Protein AF-0000000086683302 (afdb_homodimer)

Radius of gyration: 22.0 Å; Cα contacts (8 Å, |Δi|>4): 784; chains: 2; bounding box: 66×64×54 Å

Organism: NCBI:txid175570

Nearest PDB structures (foldseek):
  7sfn-assembly1_A  TM=8.536E-01  e=3.107E-06  Streptomyces avermitilis
  7sfp-assembly1_A  TM=7.964E-01  e=1.964E-06  Streptomyces ossamyceticus
  7sfn-assembly1_B  TM=8.799E-01  e=9.059E-06  Streptomyces avermitilis
  3mm0-assembly1_C  TM=3.809E-01  e=2.073E-01  Gallus gallus
  7lhh-assembly1_C  TM=2.944E-01  e=7.725E+00  Escherichia coli

Sequence (324 aa):
MLTNATVNNNFDFFVGTWTSTQRRRRKILAGSPAGPDEWYEFPGHTRCWSLLDRAGNIDEVTFPTQGFSGVTLRLYDATSDTWSLYWVNSRTGISLPPVVGRFGDDGRGVFGCDDVHEGTPIRVHYIWSGITDSSCRWEQEFSADSGTTWETNWVADFTRVEMLTNATVNNNFDFFVGTWTSTQRRRRKILAGSPAGPDEWYEFPGHTRCWSLLDRAGNIDEVTFPTQGFSGVTLRLYDATSDTWSLYWVNSRTGISLPPVVGRFGDDGRGVFGCDDVHEGTPIRVHYIWSGITDSSCRWEQEFSADSGTTWETNWVADFTRVE

Foldseek 3Di:
DPPPQPFPWADVLVAAKKKKKKKFFCDAPPDPDDDPVRIDIFMKIKHKHADDVRQKIKMKMDTPVPPKIKMWIWGADPVVRKIWIWIQIRVPGIDPDTWMWTADPVRKTWTWDWDADPRQTKIKIWMWDPRDNFKIKIWIWIGRPHPPDIDTGMMMIIGHDD/DPPPQPFPWADVLVAAKKKKKKKFFCDAPPDPDDDPVRIDIFMKIKHKHADDVRQKIKMKMDTPVPPKIKMWIWGADPVVRKIWIWIQIRVPGIDPDTWMWTADPVRKTWTWDWDADPRQTKIKIWMWDPRDNFKIKIWIWIGRPHPPDIDTGMMMIIGHDD

Solvent-accessible surface area (backbone atoms only — not comparable to full-atom values): 17381 Å² total; per-residue (Å²): 129,83,73,74,67,74,56,73,69,67,67,72,75,61,52,41,43,31,38,30,50,32,39,34,44,77,61,76,91,72,60,84,83,67,56,80,87,32,50,50,72,49,56,35,42,36,43,26,45,76,32,76,93,67,45,20,33,41,33,44,35,42,25,85,87,73,82,46,37,34,36,39,43,36,41,56,38,76,89,77,62,30,37,38,41,35,45,29,35,70,86,78,40,72,48,80,72,46,29,40,29,42,42,38,78,87,64,37,27,48,25,33,36,74,50,68,56,95,83,39,63,28,33,41,37,41,35,38,35,76,72,47,92,53,32,32,34,40,37,33,31,40,10,77,61,84,66,76,50,74,43,77,42,36,38,34,43,37,35,54,57,131,128,81,73,74,66,75,57,72,71,68,66,72,74,60,50,42,43,31,38,28,49,33,38,33,44,76,62,75,91,72,61,84,84,67,55,80,85,32,48,49,72,49,57,35,42,34,44,26,45,75,34,74,90,67,45,22,33,38,33,42,36,40,25,85,89,74,81,48,38,35,37,39,44,35,40,56,38,78,90,76,65,30,35,39,40,34,45,29,34,70,84,77,42,72,50,79,71,47,30,40,28,42,44,39,82,85,64,36,27,48,23,34,37,73,48,69,55,94,83,40,62,28,32,40,36,42,35,38,35,76,72,46,92,53,32,33,33,41,36,32,32,40,11,77,60,83,65,76,50,74,44,79,43,36,38,34,43,37,35,54,58,130

Structure (mmCIF, N/CA/C/O backbone):
data_AF-0000000086683302-model_v1
#
loop_
_entity.id
_entity.type
_entity.pdbx_description
1 polymer 'DUF1579 domain-containing protein'
#
loop_
_atom_site.group_PDB
_atom_site.id
_atom_site.type_symbol
_atom_site.label_atom_id
_atom_site.label_alt_id
_atom_site.label_comp_id
_atom_site.label_asym_id
_atom_site.label_entity_id
_atom_site.label_seq_id
_atom_site.pdbx_PDB_ins_code
_atom_site.Cartn_x
_atom_site.Cartn_y
_atom_site.Cartn_z
_atom_site.occupancy
_atom_site.B_iso_or_equiv
_atom_site.auth_seq_id
_atom_site.auth_comp_id
_atom_site.auth_asym_id
_atom_site.auth_atom_id
_atom_site.pdbx_PDB_model_num
ATOM 1 N N . MET A 1 1 ? -33.906 21.141 14.242 1 32.09 1 MET A N 1
ATOM 2 C CA . MET A 1 1 ? -33.875 20.156 13.156 1 32.09 1 MET A CA 1
ATOM 3 C C . MET A 1 1 ? -32.5 19.562 12.977 1 32.09 1 MET A C 1
ATOM 5 O O . MET A 1 1 ? -31.516 20.297 12.789 1 32.09 1 MET A O 1
ATOM 9 N N . LEU A 1 2 ? -32.125 18.516 13.742 1 34.59 2 LEU A N 1
ATOM 10 C CA . LEU A 1 2 ? -30.828 17.844 13.719 1 34.59 2 LEU A CA 1
ATOM 11 C C . LEU A 1 2 ? -30.406 17.547 12.289 1 34.59 2 LEU A C 1
ATOM 13 O O . LEU A 1 2 ? -31.078 16.797 11.578 1 34.59 2 LEU A O 1
ATOM 17 N N . THR A 1 3 ? -30.266 18.438 11.414 1 40.53 3 THR A N 1
ATOM 18 C CA . THR A 1 3 ? -29.812 18.125 10.062 1 40.53 3 THR A CA 1
ATOM 19 C C . THR A 1 3 ? -28.797 16.984 10.086 1 40.53 3 THR A C 1
ATOM 21 O O . THR A 1 3 ? -27.797 17.047 10.812 1 40.53 3 THR A O 1
ATOM 24 N N . ASN A 1 4 ? -29.188 15.859 10.242 1 43.06 4 ASN A N 1
ATOM 25 C CA . ASN A 1 4 ? -28.406 14.625 10.219 1 43.06 4 ASN A CA 1
ATOM 26 C C . ASN A 1 4 ? -27.297 14.68 9.188 1 43.06 4 ASN A C 1
ATOM 28 O O . ASN A 1 4 ? -27.531 14.469 7.996 1 43.06 4 ASN A O 1
ATOM 32 N N . ALA A 1 5 ? -26.562 15.734 9.141 1 49.03 5 ALA A N 1
ATOM 33 C CA . ALA A 1 5 ? -25.469 15.844 8.18 1 49.03 5 ALA A CA 1
ATOM 34 C C . ALA A 1 5 ? -24.703 14.531 8.07 1 49.03 5 ALA A C 1
ATOM 36 O O . ALA A 1 5 ? -24.203 14.016 9.07 1 49.03 5 ALA A O 1
ATOM 37 N N . THR A 1 6 ? -25.203 13.547 7.266 1 64.5 6 THR A N 1
ATOM 38 C CA . THR A 1 6 ? -24.578 12.266 6.949 1 64.5 6 THR A CA 1
ATOM 39 C C . THR A 1 6 ? -23.078 12.422 6.766 1 64.5 6 THR A C 1
ATOM 41 O O . THR A 1 6 ? -22.625 13.266 5.984 1 64.5 6 THR A O 1
ATOM 44 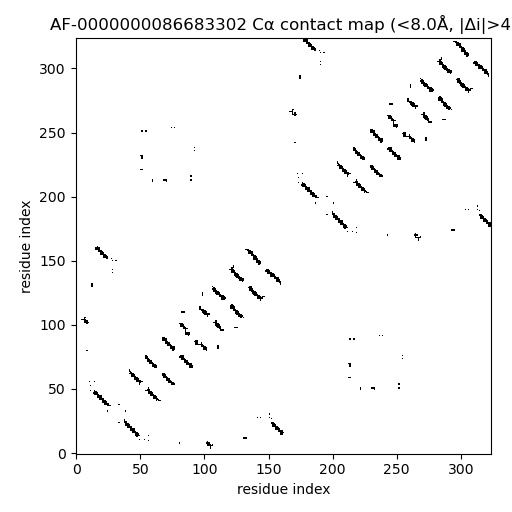N N . VAL A 1 7 ? -22.297 11.984 7.77 1 74.38 7 VAL A N 1
ATOM 45 C CA . VAL A 1 7 ? -20.844 11.984 7.746 1 74.38 7 VAL A CA 1
ATOM 46 C C . VAL A 1 7 ? -20.344 11.406 6.422 1 74.38 7 VAL A C 1
ATOM 48 O O . VAL A 1 7 ? -20.797 10.344 5.988 1 74.38 7 VAL A O 1
ATOM 51 N N . ASN A 1 8 ? -19.703 12.258 5.695 1 88.38 8 ASN A N 1
ATOM 52 C CA . ASN A 1 8 ? -19.016 11.773 4.504 1 88.38 8 ASN A CA 1
ATOM 53 C C . ASN A 1 8 ? -17.672 11.125 4.855 1 88.38 8 ASN A C 1
ATOM 55 O O . ASN A 1 8 ? -16.641 11.789 4.828 1 88.38 8 ASN A O 1
ATOM 59 N N . ASN A 1 9 ? -17.688 9.812 5.129 1 95.44 9 ASN A N 1
ATOM 60 C CA . ASN A 1 9 ? -16.5 9.078 5.539 1 95.44 9 ASN A CA 1
ATOM 61 C C . ASN A 1 9 ? -15.734 8.531 4.336 1 95.44 9 ASN A C 1
ATOM 63 O O . ASN A 1 9 ? -15.617 7.316 4.168 1 95.44 9 ASN A O 1
ATOM 67 N N . ASN A 1 10 ? -15.227 9.477 3.535 1 95.31 10 ASN A N 1
ATOM 68 C CA . ASN A 1 10 ? -14.461 9.023 2.381 1 95.31 10 ASN A CA 1
ATOM 69 C C . ASN A 1 10 ? -13.406 10.047 1.962 1 95.31 10 ASN A C 1
ATOM 71 O O . ASN A 1 10 ? -13.406 11.172 2.451 1 95.31 10 ASN A O 1
ATOM 75 N N . PHE A 1 11 ? -12.484 9.641 1.161 1 97.69 11 PHE A N 1
ATOM 76 C CA . PHE A 1 11 ? -11.398 10.477 0.665 1 97.69 11 PHE A CA 1
ATOM 77 C C . PHE A 1 11 ? -11.664 10.906 -0.773 1 97.69 11 PHE A C 1
ATOM 79 O O . PHE A 1 11 ? -10.734 11.281 -1.495 1 97.69 11 PHE A O 1
ATOM 86 N N . ASP A 1 12 ? -12.875 10.914 -1.286 1 96.06 12 ASP A N 1
ATOM 87 C CA . ASP A 1 12 ? -13.188 11.242 -2.672 1 96.06 12 ASP A CA 1
ATOM 88 C C . ASP A 1 12 ? -12.727 12.656 -3.016 1 96.06 12 ASP A C 1
ATOM 90 O O . ASP A 1 12 ? -12.328 12.93 -4.152 1 96.06 12 ASP A O 1
ATOM 94 N N . PHE A 1 13 ? -12.781 13.531 -2.047 1 96.94 13 PHE A N 1
ATOM 95 C CA . PHE A 1 13 ? -12.398 14.922 -2.25 1 96.94 13 PHE A CA 1
ATOM 96 C C . PHE A 1 13 ? -10.945 15.023 -2.709 1 96.94 13 PHE A C 1
ATOM 98 O O . PHE A 1 13 ? -10.562 16 -3.357 1 96.94 13 PHE A O 1
ATOM 105 N N . PHE A 1 14 ? -10.117 14.086 -2.404 1 97.88 14 PHE A N 1
ATOM 106 C CA . PHE A 1 14 ? -8.672 14.219 -2.566 1 97.88 14 PHE A CA 1
ATOM 107 C C . PHE A 1 14 ? -8.219 13.648 -3.902 1 97.88 14 PHE A C 1
ATOM 109 O O . PHE A 1 14 ? -7.066 13.828 -4.305 1 97.88 14 PHE A O 1
ATOM 116 N N . VAL A 1 15 ? -9.086 12.891 -4.598 1 97.5 15 VAL A N 1
ATOM 117 C CA . VAL A 1 15 ? -8.766 12.375 -5.922 1 97.5 15 VAL A CA 1
ATOM 118 C C . VAL A 1 15 ? -8.5 13.531 -6.879 1 97.5 15 VAL A C 1
ATOM 120 O O . VAL A 1 15 ? -9.281 14.484 -6.945 1 97.5 15 VAL A O 1
ATOM 123 N N . GLY A 1 16 ? -7.371 13.445 -7.59 1 97.56 16 GLY A N 1
ATOM 124 C CA . GLY A 1 16 ? -6.945 14.523 -8.469 1 97.56 16 GLY A CA 1
ATOM 125 C C . GLY A 1 16 ? -5.508 14.953 -8.234 1 97.56 16 GLY A C 1
ATOM 126 O O . GLY A 1 16 ? -4.703 14.188 -7.711 1 97.56 16 GLY A O 1
ATOM 127 N N . THR A 1 17 ? -5.191 16.125 -8.742 1 98.44 17 THR A N 1
ATOM 128 C CA . THR A 1 17 ? -3.84 16.672 -8.648 1 98.44 17 THR A CA 1
ATOM 129 C C . THR A 1 17 ? -3.812 17.891 -7.742 1 98.44 17 THR A C 1
ATOM 131 O O . THR A 1 17 ? -4.691 18.75 -7.824 1 98.44 17 THR A O 1
ATOM 134 N N . TRP A 1 18 ? -2.818 17.922 -6.859 1 98.75 18 TRP A N 1
ATOM 135 C CA . TRP A 1 18 ? -2.738 18.953 -5.836 1 98.75 18 TRP A CA 1
ATOM 136 C C . TRP A 1 18 ? -1.321 19.516 -5.734 1 98.75 18 TRP A C 1
ATOM 138 O O . TRP A 1 18 ? -0.345 18.781 -5.898 1 98.75 18 TRP A O 1
ATOM 148 N N . THR A 1 19 ? -1.202 20.828 -5.473 1 98.75 19 THR A N 1
ATOM 149 C CA . THR A 1 19 ? 0.005 21.406 -4.895 1 98.75 19 THR A CA 1
ATOM 150 C C . THR A 1 19 ? -0.171 21.625 -3.395 1 98.75 19 THR A C 1
ATOM 152 O O . THR A 1 19 ? -1.299 21.719 -2.902 1 98.75 19 THR A O 1
ATOM 155 N N . SER A 1 20 ? 0.925 21.656 -2.742 1 98.81 20 SER A N 1
ATOM 156 C CA . SER A 1 20 ? 0.823 21.891 -1.306 1 98.81 20 SER A CA 1
ATOM 157 C C . SER A 1 20 ? 2.012 22.703 -0.789 1 98.81 20 SER A C 1
ATOM 159 O O . SER A 1 20 ? 3.098 22.656 -1.371 1 98.81 20 SER A O 1
ATOM 161 N N . THR A 1 21 ? 1.776 23.469 0.168 1 98.75 21 THR A N 1
ATOM 162 C CA . THR A 1 21 ? 2.811 24.031 1.028 1 98.75 21 THR A CA 1
ATOM 163 C C . THR A 1 21 ? 2.971 23.203 2.299 1 98.75 21 THR A C 1
ATOM 165 O O . THR A 1 21 ? 2.031 23.078 3.086 1 98.75 21 THR A O 1
ATOM 168 N N . GLN A 1 22 ? 4.152 22.672 2.424 1 98.5 22 GLN A N 1
ATOM 169 C CA . GLN A 1 22 ? 4.5 21.859 3.586 1 98.5 22 GLN A CA 1
ATOM 170 C C . GLN A 1 22 ? 5.25 22.688 4.629 1 98.5 22 GLN A C 1
ATOM 172 O O . GLN A 1 22 ? 6.109 23.5 4.281 1 98.5 22 GLN A O 1
ATOM 177 N N . ARG A 1 23 ? 4.902 22.484 5.844 1 97.38 23 ARG A N 1
ATOM 178 C CA . ARG A 1 23 ? 5.637 23.047 6.973 1 97.38 23 ARG A CA 1
ATOM 179 C C . ARG A 1 23 ? 5.938 21.984 8.023 1 97.38 23 ARG A C 1
ATOM 181 O O . ARG A 1 23 ? 5.023 21.344 8.539 1 97.38 23 ARG A O 1
ATOM 188 N N . ARG A 1 24 ? 7.223 21.859 8.336 1 96.62 24 ARG A N 1
ATOM 189 C CA . ARG A 1 24 ? 7.617 20.812 9.281 1 96.62 24 ARG A CA 1
ATOM 190 C C . ARG A 1 24 ? 8.523 21.391 10.367 1 96.62 24 ARG A C 1
ATOM 192 O O . ARG A 1 24 ? 9.32 22.297 10.117 1 96.62 24 ARG A O 1
ATOM 199 N N . ARG A 1 25 ? 8.414 20.812 11.523 1 94.56 25 ARG A N 1
ATOM 200 C CA . ARG A 1 25 ? 9.328 21.188 12.594 1 94.56 25 ARG A CA 1
ATOM 201 C C . ARG A 1 25 ? 10.711 20.594 12.367 1 94.56 25 ARG A C 1
ATOM 203 O O . ARG A 1 25 ? 10.844 19.453 11.945 1 94.56 25 ARG A O 1
ATOM 210 N N . ARG A 1 26 ? 11.695 21.375 12.695 1 92.88 26 ARG A N 1
ATOM 211 C CA . ARG A 1 26 ? 13.07 20.891 12.594 1 92.88 26 ARG A CA 1
ATOM 212 C C . ARG A 1 26 ? 13.367 19.844 13.648 1 92.88 26 ARG A C 1
ATOM 214 O O . ARG A 1 26 ? 14.086 18.875 13.391 1 92.88 26 ARG A O 1
ATOM 221 N N . LYS A 1 27 ? 12.828 20.109 14.828 1 90.25 27 LYS A N 1
ATOM 222 C CA . LYS A 1 27 ? 12.961 19.156 15.93 1 90.25 27 LYS A CA 1
ATOM 223 C C . LYS A 1 27 ? 11.594 18.703 16.422 1 90.25 27 LYS A C 1
ATOM 225 O O . LYS A 1 27 ? 10.734 19.531 16.766 1 90.25 27 LYS A O 1
ATOM 230 N N . ILE A 1 28 ? 11.445 17.469 16.484 1 91.31 28 ILE A N 1
ATOM 231 C CA . ILE A 1 28 ? 10.18 16.875 16.906 1 91.31 28 ILE A CA 1
ATOM 232 C C . ILE A 1 28 ? 10.242 16.547 18.391 1 91.31 28 ILE A C 1
ATOM 234 O O . ILE A 1 28 ? 11.25 16.031 18.875 1 91.31 28 ILE A O 1
ATOM 238 N N . LEU A 1 29 ? 9.148 16.797 19.109 1 89.12 29 LEU A N 1
ATOM 239 C CA . LEU A 1 29 ? 8.984 16.594 20.547 1 89.12 29 LEU A CA 1
ATOM 240 C C . LEU A 1 29 ? 9.992 17.422 21.328 1 89.12 29 LEU A C 1
ATOM 242 O O . LEU A 1 29 ? 10.57 16.922 22.312 1 89.12 29 LEU A O 1
ATOM 246 N N . ALA A 1 30 ? 10.438 18.5 20.859 1 81.12 30 ALA A N 1
ATOM 247 C CA . ALA A 1 30 ? 11.383 19.406 21.516 1 81.12 30 ALA A CA 1
ATOM 248 C C . ALA A 1 30 ? 10.656 20.422 22.391 1 81.12 30 ALA A C 1
ATOM 250 O O . ALA A 1 30 ? 11.258 21.391 22.859 1 81.12 30 ALA A O 1
ATOM 251 N N . GLY A 1 31 ? 9.516 20.125 22.672 1 71.25 31 GLY A N 1
ATOM 252 C CA . GLY A 1 31 ? 8.75 21.016 23.531 1 71.25 31 GLY A CA 1
ATOM 253 C C . GLY A 1 31 ? 7.926 22.031 22.766 1 71.25 31 GLY A C 1
ATOM 254 O O . GLY A 1 31 ? 8.203 22.297 21.594 1 71.25 31 GLY A O 1
ATOM 255 N N . SER A 1 32 ? 6.707 22.203 23.031 1 63.09 32 SER A N 1
ATOM 256 C CA . SER A 1 32 ? 5.809 23.203 22.469 1 63.09 32 SER A CA 1
ATOM 257 C C . SER A 1 32 ? 5.801 24.469 23.328 1 63.09 32 SER A C 1
ATOM 259 O O . SER A 1 32 ? 5.926 24.391 24.547 1 63.09 32 SER A O 1
ATOM 261 N N . PRO A 1 33 ? 5.566 25.875 22.641 1 63.41 33 PRO A N 1
ATOM 262 C CA . PRO A 1 33 ? 5.422 26.234 21.234 1 63.41 33 PRO A CA 1
ATOM 263 C C . PRO A 1 33 ? 6.762 26.312 20.5 1 63.41 33 PRO A C 1
ATOM 265 O O . PRO A 1 33 ? 7.781 26.656 21.109 1 63.41 33 PRO A O 1
ATOM 268 N N . ALA A 1 34 ? 6.891 25.75 19.359 1 63.84 34 ALA A N 1
ATOM 269 C CA . ALA A 1 34 ? 8.07 25.875 18.516 1 63.84 34 ALA A CA 1
ATOM 270 C C . ALA A 1 34 ? 8.281 27.312 18.078 1 63.84 34 ALA A C 1
ATOM 272 O O . ALA A 1 34 ? 7.32 28.016 17.719 1 63.84 34 ALA A O 1
ATOM 273 N N . GLY A 1 35 ? 9.406 27.891 18.438 1 64.25 35 GLY A N 1
ATOM 274 C CA . GLY A 1 35 ? 9.711 29.172 17.828 1 64.25 35 GLY A CA 1
ATOM 275 C C . GLY A 1 35 ? 9.711 29.141 16.312 1 64.25 35 GLY A C 1
ATOM 276 O O . GLY A 1 35 ? 9.719 28.062 15.719 1 64.25 35 GLY A O 1
ATOM 277 N N . PRO A 1 36 ? 9.344 30.297 15.68 1 64.94 36 PRO A N 1
ATOM 278 C CA . PRO A 1 36 ? 9.258 30.375 14.219 1 64.94 36 PRO A CA 1
ATOM 279 C C . PRO A 1 36 ? 10.445 29.703 13.531 1 64.94 36 PRO A C 1
ATOM 281 O O . PRO A 1 36 ? 10.297 29.141 12.445 1 64.94 36 PRO A O 1
ATOM 284 N N . ASP A 1 37 ? 11.531 29.734 14.18 1 73.06 37 ASP A N 1
ATOM 285 C CA . ASP A 1 37 ? 12.742 29.219 13.562 1 73.06 37 ASP A CA 1
ATOM 286 C C . ASP A 1 37 ? 12.797 27.688 13.664 1 73.06 37 ASP A C 1
ATOM 288 O O . ASP A 1 37 ? 13.688 27.062 13.094 1 73.06 37 ASP A O 1
ATOM 292 N N . GLU A 1 38 ? 11.703 27.312 14.117 1 87.62 38 GLU A N 1
ATOM 293 C CA . GLU A 1 38 ? 11.727 25.875 14.367 1 87.62 38 GLU A CA 1
ATOM 294 C C . GLU A 1 38 ? 11 25.109 13.266 1 87.62 38 GLU A C 1
ATOM 296 O O . GLU A 1 38 ? 11.016 23.875 13.242 1 87.62 38 GLU A O 1
ATOM 301 N N . TRP A 1 39 ? 10.477 25.922 12.336 1 93 39 TRP A N 1
ATOM 302 C CA . TRP A 1 39 ? 9.773 25.328 11.203 1 93 39 TRP A CA 1
ATOM 303 C C . TRP A 1 39 ? 10.508 25.594 9.898 1 93 39 TRP A C 1
ATOM 305 O O . TRP A 1 39 ? 11.18 26.625 9.758 1 93 39 TRP A O 1
ATOM 315 N N . TYR A 1 40 ? 10.438 24.688 8.969 1 95.12 40 TYR A N 1
ATOM 316 C CA . TYR A 1 40 ? 10.852 24.953 7.594 1 95.12 40 TYR A CA 1
ATOM 317 C C . TYR A 1 40 ? 9.758 24.562 6.605 1 95.12 40 TYR A C 1
ATOM 319 O O . TYR A 1 40 ? 8.914 23.719 6.91 1 95.12 40 TYR A O 1
ATOM 327 N N . GLU A 1 41 ? 9.773 25.281 5.488 1 97.38 41 GLU A N 1
ATOM 328 C CA . GLU A 1 41 ? 8.719 25.125 4.492 1 97.38 41 GLU A CA 1
ATOM 329 C C . GLU A 1 41 ? 9.281 24.594 3.176 1 97.38 41 GLU A C 1
ATOM 331 O O . GLU A 1 41 ? 10.414 24.891 2.809 1 97.38 41 GLU A O 1
ATOM 336 N N . PHE A 1 42 ? 8.508 23.828 2.449 1 98.31 42 PHE A N 1
ATOM 337 C CA . PHE A 1 42 ? 8.891 23.344 1.132 1 98.31 42 PHE A CA 1
ATOM 338 C C . PHE A 1 42 ? 7.656 22.938 0.326 1 98.31 42 PHE A C 1
ATOM 340 O O . PHE A 1 42 ? 6.598 22.672 0.894 1 98.31 42 PHE A O 1
ATOM 347 N N . PRO A 1 43 ? 7.738 22.938 -0.944 1 98.69 43 PRO A N 1
ATOM 348 C CA . PRO A 1 43 ? 6.594 22.609 -1.794 1 98.69 43 PRO A CA 1
ATOM 349 C C . PRO A 1 43 ? 6.387 21.109 -1.95 1 98.69 43 PRO A C 1
ATOM 351 O O . PRO A 1 43 ? 7.328 20.328 -1.771 1 98.69 43 PRO A O 1
ATOM 354 N N . GLY A 1 44 ? 5.148 20.719 -2.227 1 98.56 44 GLY A N 1
ATOM 355 C CA . GLY A 1 44 ? 4.793 19.359 -2.596 1 98.56 44 GLY A CA 1
ATOM 356 C C . GLY A 1 44 ? 3.859 19.281 -3.791 1 98.56 44 GLY A C 1
ATOM 357 O O . GLY A 1 44 ? 3.076 20.203 -4.027 1 98.56 44 GLY A O 1
ATOM 358 N N . HIS A 1 45 ? 4 18.219 -4.543 1 98.44 45 HIS A N 1
ATOM 359 C CA . HIS A 1 45 ? 3.1 17.891 -5.637 1 98.44 45 HIS A CA 1
ATOM 360 C C . HIS A 1 45 ? 2.504 16.5 -5.457 1 98.44 45 HIS A C 1
ATOM 362 O O . HIS A 1 45 ? 3.236 15.523 -5.258 1 98.44 45 HIS A O 1
ATOM 368 N N . THR A 1 46 ? 1.188 16.469 -5.484 1 98.5 46 THR A N 1
ATOM 369 C CA . THR A 1 46 ? 0.51 15.219 -5.168 1 98.5 46 THR A CA 1
ATOM 370 C C . THR A 1 46 ? -0.462 14.836 -6.277 1 98.5 46 THR A C 1
ATOM 372 O O . THR A 1 46 ? -1.171 15.688 -6.812 1 98.5 46 THR A O 1
ATOM 375 N N . ARG A 1 47 ? -0.469 13.602 -6.66 1 97.69 47 ARG A N 1
ATOM 376 C CA . ARG A 1 47 ? -1.499 13 -7.5 1 97.69 47 ARG A CA 1
ATOM 377 C C . ARG A 1 47 ? -2.17 11.828 -6.789 1 97.69 47 ARG A C 1
ATOM 379 O O . ARG A 1 47 ? -1.49 10.945 -6.27 1 97.69 47 ARG A O 1
ATOM 386 N N . CYS A 1 48 ? -3.506 11.875 -6.762 1 97.94 48 CYS A N 1
ATOM 387 C CA . CYS A 1 48 ? -4.293 10.859 -6.078 1 97.94 48 CYS A CA 1
ATOM 388 C C . CYS A 1 48 ? -5.297 10.211 -7.031 1 97.94 48 CYS A C 1
ATOM 390 O O . CYS A 1 48 ? -5.926 10.898 -7.836 1 97.94 48 CYS A O 1
ATOM 392 N N . TRP A 1 49 ? -5.469 8.953 -6.992 1 95.31 49 TRP A N 1
ATOM 393 C CA . TRP A 1 49 ? -6.488 8.273 -7.793 1 95.31 49 TRP A CA 1
ATOM 394 C C . TRP A 1 49 ? -7.148 7.152 -7 1 95.31 49 TRP A C 1
ATOM 396 O O . TRP A 1 49 ? -6.57 6.645 -6.031 1 95.31 49 TRP A O 1
ATOM 406 N N . SER A 1 50 ? -8.336 6.73 -7.418 1 96.12 50 SER A N 1
ATOM 407 C CA . SER A 1 50 ? -9.156 5.75 -6.719 1 96.12 50 SER A CA 1
ATOM 408 C C . SER A 1 50 ? -8.711 4.328 -7.043 1 96.12 50 SER A C 1
ATOM 410 O O . SER A 1 50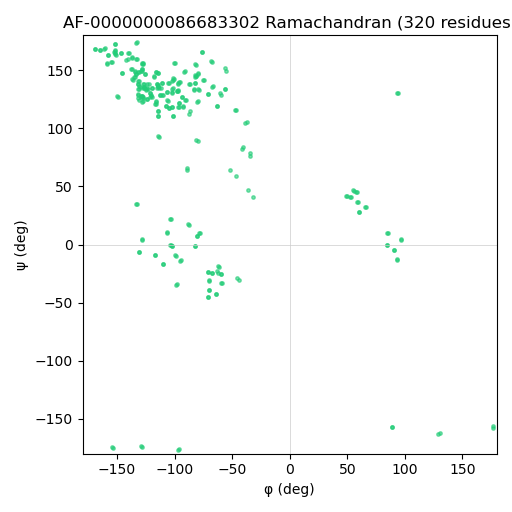 ? -8.227 4.059 -8.148 1 96.12 50 SER A O 1
ATOM 412 N N . LEU A 1 51 ? -8.836 3.455 -6.051 1 95.94 51 LEU A N 1
ATOM 413 C CA . LEU A 1 51 ? -8.602 2.02 -6.172 1 95.94 51 LEU A CA 1
ATOM 414 C C . LEU A 1 51 ? -9.789 1.231 -5.633 1 95.94 51 LEU A C 1
ATOM 416 O O . LEU A 1 51 ? -10.57 1.751 -4.832 1 95.94 51 LEU A O 1
ATOM 420 N N . LEU A 1 52 ? -9.969 -0.061 -6.102 1 95.12 52 LEU A N 1
ATOM 421 C CA . LEU A 1 52 ? -10.914 -1.005 -5.52 1 95.12 52 LEU A CA 1
ATOM 422 C C . LEU A 1 52 ? -12.328 -0.438 -5.543 1 95.12 52 LEU A C 1
ATOM 424 O O . LEU A 1 52 ? -13.016 -0.443 -4.52 1 95.12 52 LEU A O 1
ATOM 428 N N . ASP A 1 53 ? -12.688 0.126 -6.66 1 90.38 53 ASP A N 1
ATOM 429 C CA . ASP A 1 53 ? -14.023 0.689 -6.824 1 90.38 53 ASP A CA 1
ATOM 430 C C . ASP A 1 53 ? -14.352 1.664 -5.695 1 90.38 53 ASP A C 1
ATOM 432 O O . ASP A 1 53 ? -15.383 1.537 -5.035 1 90.38 53 ASP A O 1
ATOM 436 N N . ARG A 1 54 ? -13.383 2.508 -5.281 1 89.94 54 ARG A N 1
ATOM 437 C CA . ARG A 1 54 ? -13.492 3.639 -4.367 1 89.94 54 ARG A CA 1
ATOM 438 C C . ARG A 1 54 ? -13.383 3.182 -2.916 1 89.94 54 ARG A C 1
ATOM 440 O O . ARG A 1 54 ? -13.453 3.998 -1.995 1 89.94 54 ARG A O 1
ATOM 447 N N . ALA A 1 55 ? -13.219 1.876 -2.727 1 93.19 55 ALA A N 1
ATOM 448 C CA . ALA A 1 55 ? -12.969 1.369 -1.38 1 93.19 55 ALA A CA 1
ATOM 449 C C . ALA A 1 55 ? -11.516 1.577 -0.979 1 93.19 55 ALA A C 1
ATOM 451 O O . ALA A 1 55 ? -11.055 1.035 0.03 1 93.19 55 ALA A O 1
ATOM 452 N N . GLY A 1 56 ? -10.773 2.314 -1.749 1 96.44 56 GLY A N 1
ATOM 453 C CA . GLY A 1 56 ? -9.406 2.734 -1.482 1 96.44 56 GLY A CA 1
ATOM 454 C C . GLY A 1 56 ? -8.914 3.801 -2.441 1 96.44 56 GLY A C 1
ATOM 455 O O . GLY A 1 56 ? -9.578 4.109 -3.434 1 96.44 56 GLY A O 1
ATOM 456 N N . ASN A 1 57 ? -7.84 4.402 -2.174 1 97.75 57 ASN A N 1
ATOM 457 C CA . ASN A 1 57 ? -7.105 5.266 -3.092 1 97.75 57 ASN A CA 1
ATOM 458 C C . ASN A 1 57 ? -5.609 5.27 -2.779 1 97.75 57 ASN A C 1
ATOM 460 O O . ASN A 1 57 ? -5.18 4.707 -1.771 1 97.75 57 ASN A O 1
ATOM 464 N N . ILE A 1 58 ? -4.902 5.793 -3.719 1 98 58 ILE A N 1
ATOM 465 C CA . ILE A 1 58 ? -3.459 5.945 -3.564 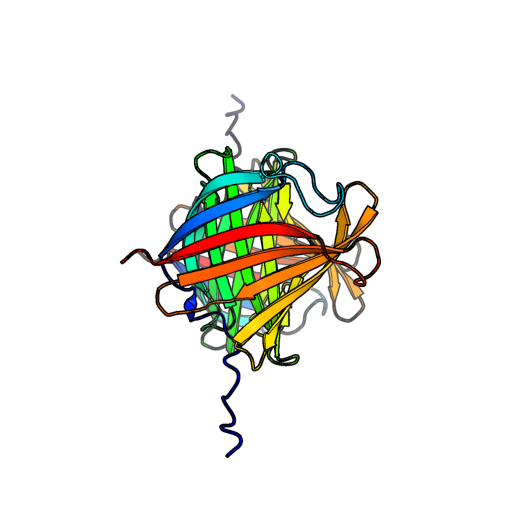1 98 58 ILE A CA 1
ATOM 466 C C . ILE A 1 58 ? -3.033 7.328 -4.047 1 98 58 ILE A C 1
ATOM 468 O O . ILE A 1 58 ? -3.602 7.863 -5 1 98 58 ILE A O 1
ATOM 472 N N . ASP A 1 59 ? -2.076 7.918 -3.332 1 98.12 59 ASP A N 1
ATOM 473 C CA . ASP A 1 59 ? -1.465 9.125 -3.877 1 98.12 59 ASP A CA 1
ATOM 474 C C . ASP A 1 59 ? 0.058 9.016 -3.883 1 98.12 59 ASP A C 1
ATOM 476 O O . ASP A 1 59 ? 0.633 8.242 -3.113 1 98.12 59 ASP A O 1
ATOM 480 N N . GLU A 1 60 ? 0.619 9.648 -4.801 1 98 60 GLU A N 1
ATOM 481 C CA . GLU A 1 60 ? 2.053 9.914 -4.836 1 98 60 GLU A CA 1
ATOM 482 C C . GLU A 1 60 ? 2.344 11.398 -4.621 1 98 60 GLU A C 1
ATOM 484 O O . GLU A 1 60 ? 1.708 12.258 -5.234 1 98 60 GLU A O 1
ATOM 489 N N . VAL A 1 61 ? 3.236 11.664 -3.68 1 98.31 61 VAL A N 1
ATOM 490 C CA . VAL A 1 61 ? 3.658 13.039 -3.436 1 98.31 61 VAL A CA 1
ATOM 491 C C . VAL A 1 61 ? 5.16 13.164 -3.678 1 98.31 61 VAL A C 1
ATOM 493 O O . VAL A 1 61 ? 5.934 12.281 -3.299 1 98.31 61 VAL A O 1
ATOM 496 N N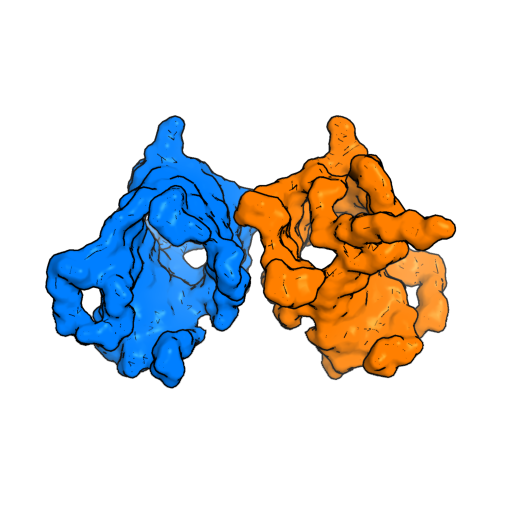 . THR A 1 62 ? 5.578 14.164 -4.355 1 97.69 62 THR A N 1
ATOM 497 C CA . THR A 1 62 ? 6.984 14.523 -4.512 1 97.69 62 THR A CA 1
ATOM 498 C C . THR A 1 62 ? 7.293 15.828 -3.775 1 97.69 62 THR A C 1
ATOM 500 O O . THR A 1 62 ? 6.473 16.75 -3.76 1 97.69 62 THR A O 1
ATOM 503 N N . PHE A 1 63 ? 8.461 15.844 -3.115 1 98.06 63 PHE A N 1
ATOM 504 C CA . PHE A 1 63 ? 9.008 17.047 -2.492 1 98.06 63 PHE A CA 1
ATOM 505 C C . PHE A 1 63 ? 10.297 17.469 -3.195 1 98.06 63 PHE A C 1
ATOM 507 O O . PHE A 1 63 ? 11.391 17.125 -2.756 1 98.06 63 PHE A O 1
ATOM 514 N N . PRO A 1 64 ? 10.18 18.312 -4.129 1 96.31 64 PRO A N 1
ATOM 515 C CA . PRO A 1 64 ? 11.289 18.578 -5.047 1 96.31 64 PRO A CA 1
ATOM 516 C C . PRO A 1 64 ? 12.516 19.156 -4.344 1 96.31 64 PRO A C 1
ATOM 518 O O . PRO A 1 64 ? 13.641 18.984 -4.824 1 96.31 64 PRO A O 1
ATOM 521 N N . THR A 1 65 ? 12.383 19.781 -3.229 1 97.69 65 THR A N 1
ATOM 522 C CA . THR A 1 65 ? 13.516 20.422 -2.582 1 97.69 65 THR A CA 1
ATOM 523 C C . THR A 1 65 ? 14.016 19.594 -1.404 1 97.69 65 THR A C 1
ATOM 525 O O . THR A 1 65 ? 14.945 20 -0.705 1 97.69 65 THR A O 1
ATOM 528 N N . GLN A 1 66 ? 13.414 18.516 -1.142 1 96.44 66 GLN A N 1
ATOM 529 C CA . GLN A 1 66 ? 13.758 17.734 0.043 1 96.44 66 GLN A CA 1
ATOM 530 C C . GLN A 1 66 ? 14.453 16.422 -0.339 1 96.44 66 GLN A C 1
ATOM 532 O O . GLN A 1 66 ? 15.031 15.758 0.515 1 96.44 66 GLN A O 1
ATOM 537 N N . GLY A 1 67 ? 14.375 15.977 -1.601 1 94.38 67 GLY A N 1
ATOM 538 C CA . GLY A 1 67 ? 15.117 14.82 -2.082 1 94.38 67 GLY A CA 1
ATOM 539 C C . GLY A 1 67 ? 14.406 13.508 -1.807 1 94.38 67 GLY A C 1
ATOM 540 O O . GLY A 1 67 ? 15.031 12.445 -1.845 1 94.38 67 GLY A O 1
ATOM 541 N N . PHE A 1 68 ? 13.164 13.586 -1.376 1 95.56 68 PHE A N 1
ATOM 542 C CA . PHE A 1 68 ? 12.422 12.344 -1.207 1 95.56 68 PHE A CA 1
ATOM 543 C C . PHE A 1 68 ? 10.977 12.516 -1.666 1 95.56 68 PHE A C 1
ATOM 545 O O . PHE A 1 68 ? 10.547 13.625 -1.979 1 95.56 68 PHE A O 1
ATOM 552 N N . SER A 1 69 ? 10.266 11.414 -1.868 1 97.38 69 SER A N 1
ATOM 553 C CA . SER A 1 69 ? 8.859 11.32 -2.244 1 97.38 69 SER A CA 1
ATOM 554 C C . SER A 1 69 ? 8.125 10.297 -1.383 1 97.38 69 SER A C 1
ATOM 556 O O . SER A 1 69 ? 8.734 9.656 -0.518 1 97.38 69 SER A O 1
ATOM 558 N N . GLY A 1 70 ? 6.863 10.258 -1.575 1 97.81 70 GLY A N 1
ATOM 559 C CA . GLY A 1 70 ? 6.09 9.305 -0.793 1 97.81 70 GLY A CA 1
ATOM 560 C C . GLY A 1 70 ? 4.844 8.82 -1.508 1 97.81 70 GLY A C 1
ATOM 561 O O . GLY A 1 70 ? 4.453 9.375 -2.535 1 97.81 70 GLY A O 1
ATOM 562 N N . VAL A 1 71 ? 4.344 7.742 -0.983 1 98.31 71 VAL A N 1
ATOM 563 C CA . VAL A 1 71 ? 3.076 7.16 -1.41 1 98.31 71 VAL A CA 1
ATOM 564 C C . VAL A 1 71 ? 2.197 6.887 -0.192 1 98.31 71 VAL A C 1
ATOM 566 O O . VAL A 1 71 ? 2.684 6.426 0.842 1 98.31 71 VAL A O 1
ATOM 569 N N . THR A 1 72 ? 0.951 7.227 -0.291 1 98.62 72 THR A N 1
ATOM 570 C CA . THR A 1 72 ? -0.011 6.801 0.718 1 98.62 72 THR A CA 1
ATOM 571 C C . THR A 1 72 ? -1.066 5.883 0.107 1 98.62 72 THR A C 1
ATOM 573 O O . THR A 1 72 ? -1.722 6.25 -0.872 1 98.62 72 THR A O 1
ATOM 576 N N . LEU A 1 73 ? -1.159 4.703 0.613 1 98.19 73 LEU A N 1
ATOM 577 C CA . LEU A 1 73 ? -2.264 3.799 0.306 1 98.19 73 LEU A CA 1
ATOM 578 C C . LEU A 1 73 ? -3.344 3.875 1.382 1 98.19 73 LEU A C 1
ATOM 580 O O . LEU A 1 73 ? -3.057 3.693 2.566 1 98.19 73 LEU A O 1
ATOM 584 N N . ARG A 1 74 ? -4.535 4.215 0.987 1 98.56 74 ARG A N 1
ATOM 585 C CA . ARG A 1 74 ? -5.668 4.27 1.909 1 98.56 74 ARG A CA 1
ATOM 586 C C . ARG A 1 74 ? -6.695 3.193 1.583 1 98.56 74 ARG A C 1
ATOM 588 O O . ARG A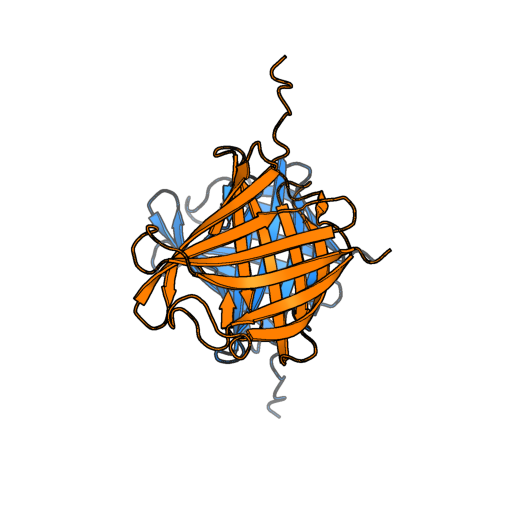 1 74 ? -7.121 3.062 0.434 1 98.56 74 ARG A O 1
ATOM 595 N N . LEU A 1 75 ? -7.043 2.441 2.635 1 97.94 75 LEU A N 1
ATOM 596 C CA . LEU A 1 75 ? -7.98 1.337 2.459 1 97.94 75 LEU A CA 1
ATOM 597 C C . LEU A 1 75 ? -9.164 1.474 3.406 1 97.94 75 LEU A C 1
ATOM 599 O O . LEU A 1 75 ? -8.984 1.694 4.605 1 97.94 75 LEU A O 1
ATOM 603 N N . TYR A 1 76 ? -10.359 1.29 2.879 1 97.44 76 TYR A N 1
ATOM 604 C CA . TYR A 1 76 ? -11.594 1.367 3.652 1 97.44 76 TYR A CA 1
ATOM 605 C C . TYR A 1 76 ? -12.016 -0.012 4.141 1 97.44 76 TYR A C 1
ATOM 607 O O . TYR A 1 76 ? -12.023 -0.976 3.371 1 97.44 76 TYR A O 1
ATOM 615 N N . ASP A 1 77 ? -12.234 -0.109 5.453 1 95.69 77 ASP A N 1
ATOM 616 C CA . ASP A 1 77 ? -12.836 -1.3 6.043 1 95.69 77 ASP A CA 1
ATOM 617 C C . ASP A 1 77 ? -14.312 -1.074 6.352 1 95.69 77 ASP A C 1
ATOM 619 O O . ASP A 1 77 ? -14.656 -0.384 7.316 1 95.69 77 ASP A O 1
ATOM 623 N N . ALA A 1 78 ? -15.141 -1.708 5.652 1 93.44 78 ALA A N 1
ATOM 624 C CA . ALA A 1 78 ? -16.578 -1.493 5.785 1 93.44 78 ALA A CA 1
ATOM 625 C C . ALA A 1 78 ? -17.094 -2.047 7.109 1 93.44 78 ALA A C 1
ATOM 627 O O . ALA A 1 78 ? -18.078 -1.542 7.656 1 93.44 78 ALA A O 1
ATOM 628 N N . THR A 1 79 ? -16.469 -3.072 7.566 1 94.12 79 THR A N 1
ATOM 629 C CA . THR A 1 79 ? -16.922 -3.697 8.805 1 94.12 79 THR A CA 1
ATOM 630 C C . THR A 1 79 ? -16.766 -2.734 9.977 1 94.12 79 THR A C 1
ATOM 632 O O . THR A 1 79 ? -17.703 -2.559 10.766 1 94.12 79 THR A O 1
ATOM 635 N N . SER A 1 80 ? -15.672 -2.01 10.062 1 96 80 SER A N 1
ATOM 636 C CA . SER A 1 80 ? -15.414 -1.088 11.164 1 96 80 SER A CA 1
ATOM 637 C C . SER A 1 80 ? -15.742 0.349 10.766 1 96 80 SER A C 1
ATOM 639 O O . SER A 1 80 ? -15.773 1.24 11.617 1 96 80 SER A O 1
ATOM 641 N N . ASP A 1 81 ? -16.016 0.559 9.492 1 96.44 81 ASP A N 1
ATOM 642 C CA . ASP A 1 81 ? -16.25 1.894 8.945 1 96.44 81 ASP A CA 1
ATOM 643 C C . ASP A 1 81 ? -15.062 2.814 9.242 1 96.44 81 ASP A C 1
ATOM 645 O O . ASP A 1 81 ? -15.242 3.922 9.75 1 96.44 81 ASP A O 1
ATOM 649 N N . THR A 1 82 ? -13.898 2.307 9.016 1 97.94 82 THR A N 1
ATOM 650 C CA . THR A 1 82 ? -12.672 3.076 9.219 1 97.94 82 THR A CA 1
ATOM 651 C C . THR A 1 82 ? -11.742 2.945 8.023 1 97.94 82 THR A C 1
ATOM 653 O O . THR A 1 82 ? -11.914 2.055 7.188 1 97.94 82 THR A O 1
ATOM 656 N N . TRP A 1 83 ? -10.875 3.904 7.957 1 98.12 83 TRP A N 1
ATOM 657 C CA . TRP A 1 83 ? -9.805 3.908 6.961 1 98.12 83 TRP A CA 1
ATOM 658 C C . TRP A 1 83 ? -8.461 3.559 7.602 1 98.12 83 TRP A C 1
ATOM 660 O O . TRP A 1 83 ? -8.164 4.004 8.711 1 98.12 83 TRP A O 1
ATOM 670 N N . SER A 1 84 ? -7.68 2.744 6.887 1 98.44 84 SER A N 1
ATOM 671 C CA . SER A 1 84 ? -6.273 2.525 7.195 1 98.44 84 SER A CA 1
ATOM 672 C C . SER A 1 84 ? -5.371 3.234 6.191 1 98.44 84 SER A C 1
ATOM 674 O O . SER A 1 84 ? -5.504 3.035 4.98 1 98.44 84 SER A O 1
ATOM 676 N N . LEU A 1 85 ? -4.48 4.094 6.664 1 98.75 85 LEU A N 1
ATOM 677 C CA . LEU A 1 85 ? -3.551 4.836 5.82 1 98.75 85 LEU A CA 1
ATOM 678 C C . LEU A 1 85 ? -2.131 4.305 5.973 1 98.75 85 LEU A C 1
ATOM 680 O O . LEU A 1 85 ? -1.568 4.332 7.07 1 98.75 85 LEU A O 1
ATOM 684 N N . TYR A 1 86 ? -1.57 3.84 4.918 1 98.19 86 TYR A N 1
ATOM 685 C CA . TYR A 1 86 ? -0.204 3.332 4.859 1 98.19 86 TYR A CA 1
ATOM 686 C C . TYR A 1 86 ? 0.72 4.328 4.172 1 98.19 86 TYR A C 1
ATOM 688 O O . TYR A 1 86 ? 0.577 4.594 2.975 1 98.19 86 TYR A O 1
ATOM 696 N N . TRP A 1 87 ? 1.673 4.797 4.879 1 98 87 TRP A N 1
ATOM 697 C CA . TRP A 1 87 ? 2.631 5.738 4.312 1 98 87 TRP A CA 1
ATOM 698 C C . TRP A 1 87 ? 3.908 5.023 3.883 1 98 87 TRP A C 1
ATOM 700 O O . TRP A 1 87 ? 4.477 4.242 4.648 1 98 87 TRP A O 1
ATOM 710 N N . VAL A 1 88 ? 4.332 5.336 2.674 1 97.31 88 VAL A N 1
ATOM 711 C CA . VAL A 1 88 ? 5.605 4.867 2.135 1 97.31 88 VAL A CA 1
ATOM 712 C C . VAL A 1 88 ? 6.523 6.059 1.876 1 97.31 88 VAL A C 1
ATOM 714 O O . VAL A 1 88 ? 6.152 6.996 1.169 1 97.31 88 VAL A O 1
ATOM 717 N N . ASN A 1 89 ? 7.645 5.996 2.484 1 96 89 ASN A N 1
ATOM 718 C CA . ASN A 1 89 ? 8.719 6.949 2.215 1 96 89 ASN A CA 1
ATOM 719 C C . ASN A 1 89 ? 9.734 6.387 1.227 1 96 89 ASN A C 1
ATOM 721 O O . ASN A 1 89 ? 10.164 5.242 1.361 1 96 89 ASN A O 1
ATOM 725 N N . SER A 1 90 ? 10.086 7.137 0.236 1 94.5 90 SER A N 1
ATOM 726 C CA . SER A 1 90 ? 10.969 6.652 -0.822 1 94.5 90 SER A CA 1
ATOM 727 C C . SER A 1 90 ? 12.328 6.25 -0.266 1 94.5 90 SER A C 1
ATOM 729 O O . SER A 1 90 ? 13.07 5.5 -0.905 1 94.5 90 SER A O 1
ATOM 731 N N . ARG A 1 91 ? 12.672 6.727 0.905 1 90.94 91 ARG A N 1
ATOM 732 C CA . ARG A 1 91 ? 13.992 6.473 1.465 1 90.94 91 ARG A CA 1
ATOM 733 C C . ARG A 1 91 ? 13.953 5.312 2.453 1 90.94 91 ARG A C 1
ATOM 735 O O . ARG A 1 91 ? 14.898 4.516 2.52 1 90.94 91 ARG A O 1
ATOM 742 N N . THR A 1 92 ? 12.812 5.211 3.164 1 90.44 92 THR A N 1
ATOM 743 C CA . THR A 1 92 ? 12.836 4.305 4.305 1 90.44 92 THR A CA 1
ATOM 744 C C . THR A 1 92 ? 11.836 3.168 4.113 1 90.44 92 THR A C 1
ATOM 746 O O . THR A 1 92 ? 11.836 2.195 4.871 1 90.44 92 THR A O 1
ATOM 749 N N . GLY A 1 93 ? 11.016 3.301 3.082 1 91.12 93 GLY A N 1
ATOM 750 C CA . GLY A 1 93 ? 10.031 2.254 2.844 1 91.12 93 GLY A CA 1
ATOM 751 C C . GLY A 1 93 ? 8.727 2.479 3.584 1 91.12 93 GLY A C 1
ATOM 752 O O . GLY A 1 93 ? 8.391 3.613 3.926 1 91.12 93 GLY A O 1
ATOM 753 N N . ILE A 1 94 ? 8 1.369 3.799 1 93.56 94 ILE A N 1
ATOM 754 C CA . ILE A 1 94 ? 6.645 1.448 4.332 1 93.56 94 ILE A CA 1
ATOM 755 C C . ILE A 1 94 ? 6.695 1.575 5.855 1 93.56 94 ILE A C 1
ATOM 757 O O . ILE A 1 94 ? 7.488 0.896 6.512 1 93.56 94 ILE A O 1
ATOM 761 N N . SER A 1 95 ? 5.906 2.521 6.297 1 93.56 95 SER A N 1
ATOM 762 C CA . SER A 1 95 ? 5.738 2.678 7.738 1 93.56 95 SER A CA 1
ATOM 763 C C . SER A 1 95 ? 4.578 1.832 8.258 1 93.56 95 SER A C 1
ATOM 765 O O . SER A 1 95 ? 3.445 1.966 7.781 1 93.56 95 SER A O 1
ATOM 767 N N . LEU A 1 96 ? 4.945 0.972 9.266 1 93 96 LEU A N 1
ATOM 768 C CA . LEU A 1 96 ? 3.926 0.162 9.922 1 93 96 LEU A CA 1
ATOM 769 C C . LEU A 1 96 ? 3.959 0.366 11.43 1 93 96 LEU A C 1
ATOM 771 O O . LEU A 1 96 ? 5.027 0.592 12.008 1 93 96 LEU A O 1
ATOM 775 N N . PRO A 1 97 ? 2.828 0.31 12.133 1 96.31 97 PRO A N 1
ATOM 776 C CA . PRO A 1 97 ? 1.483 0.054 11.617 1 96.31 97 PRO A CA 1
ATOM 777 C C . PRO A 1 97 ? 0.883 1.267 10.906 1 96.31 97 PRO A C 1
ATOM 779 O O . PRO A 1 97 ? 1.434 2.367 10.984 1 96.31 97 PRO A O 1
ATOM 782 N N . PRO A 1 98 ? -0.211 1.024 10.156 1 97.94 98 PRO A N 1
ATOM 783 C CA . PRO A 1 98 ? -0.92 2.182 9.609 1 97.94 98 PRO A CA 1
ATOM 784 C C . PRO A 1 98 ? -1.608 3.02 10.688 1 97.94 98 PRO A C 1
ATOM 786 O O . PRO A 1 98 ? -1.862 2.527 11.789 1 97.94 98 PRO A O 1
ATOM 789 N N . VAL A 1 99 ? -1.849 4.297 10.312 1 98.62 99 VAL A N 1
ATOM 790 C CA . VAL A 1 99 ? -2.816 5.012 11.141 1 98.62 99 VAL A CA 1
ATOM 791 C C . VAL A 1 99 ? -4.234 4.617 10.734 1 98.62 99 VAL A C 1
ATOM 793 O O . VAL A 1 99 ? -4.5 4.359 9.555 1 98.62 99 VAL A O 1
ATOM 796 N N . VAL A 1 100 ? -5.137 4.602 11.68 1 98.75 100 VAL A N 1
ATOM 797 C CA . VAL A 1 100 ? -6.508 4.148 11.461 1 98.75 100 VAL A CA 1
ATOM 798 C C . VAL A 1 100 ? -7.484 5.164 12.047 1 98.75 100 VAL A C 1
ATOM 800 O O . VAL A 1 100 ? -7.266 5.684 13.148 1 98.75 100 VAL A O 1
ATOM 803 N N . GLY A 1 101 ? -8.523 5.406 11.297 1 98.62 101 GLY A N 1
ATOM 804 C CA . GLY A 1 101 ? -9.539 6.328 11.789 1 98.62 101 GLY A CA 1
ATOM 805 C C . GLY A 1 101 ? -10.641 6.59 10.781 1 98.62 101 GLY A C 1
ATOM 806 O O . GLY A 1 101 ? -10.906 5.758 9.906 1 98.62 101 GLY A O 1
ATOM 807 N N . ARG A 1 102 ? -11.258 7.707 10.969 1 98.44 102 ARG A N 1
ATOM 808 C CA . ARG A 1 102 ? -12.391 8.07 10.117 1 98.44 102 ARG A CA 1
ATOM 809 C C . ARG A 1 102 ? -12.672 9.562 10.195 1 98.44 102 ARG A C 1
ATOM 811 O O . ARG A 1 102 ? -12.141 10.258 11.062 1 98.44 102 ARG A O 1
ATOM 818 N N . PHE A 1 103 ? -13.523 9.953 9.258 1 98.31 103 PHE A N 1
ATOM 819 C CA . PHE A 1 103 ? -14.07 11.305 9.32 1 98.31 103 PHE A CA 1
ATOM 820 C C . PHE A 1 103 ? -15.258 11.367 10.281 1 98.31 103 PHE A C 1
ATOM 822 O O . PHE A 1 103 ? -16.094 10.453 10.312 1 98.31 103 PHE A O 1
ATOM 829 N N . GLY A 1 104 ? -15.266 12.492 11.055 1 96.5 104 GLY A N 1
ATOM 830 C CA . GLY A 1 104 ? -16.359 12.703 11.992 1 96.5 104 GLY A CA 1
ATOM 831 C C . GLY A 1 104 ? -17.453 13.594 11.438 1 96.5 104 GLY A C 1
ATOM 832 O O . GLY A 1 104 ? -17.375 14.039 10.289 1 96.5 104 GLY A O 1
ATOM 833 N N . ASP A 1 105 ? -18.375 13.828 12.32 1 93.81 105 ASP A N 1
ATOM 834 C CA . ASP A 1 105 ? -19.531 14.633 11.938 1 93.81 105 ASP A CA 1
ATOM 835 C C . ASP A 1 105 ? -19.141 16.078 11.664 1 93.81 105 ASP A C 1
ATOM 837 O O . ASP A 1 105 ? -19.828 16.797 10.93 1 93.81 105 ASP A O 1
ATOM 841 N N . ASP A 1 106 ? -18.109 16.469 12.227 1 94.06 106 ASP A N 1
ATOM 842 C CA . ASP A 1 106 ? -17.656 17.844 12.039 1 94.06 106 ASP A CA 1
ATOM 843 C C . ASP A 1 106 ? -16.875 17.984 10.734 1 94.06 106 ASP A C 1
ATOM 845 O O . ASP A 1 106 ? -16.375 19.062 10.422 1 94.06 106 ASP A O 1
ATOM 849 N N . GLY A 1 107 ? -16.719 16.891 10.047 1 94.81 107 GLY A N 1
ATOM 850 C CA . GLY A 1 107 ? -16.031 16.938 8.773 1 94.81 107 GLY A CA 1
ATOM 851 C C . GLY A 1 107 ? -14.531 16.703 8.898 1 94.81 107 GLY A C 1
ATOM 852 O O . GLY A 1 107 ? -13.82 16.609 7.891 1 94.81 107 GLY A O 1
ATOM 853 N N . ARG A 1 108 ? -14.078 16.594 10.109 1 97.06 108 ARG A N 1
ATOM 854 C CA . ARG A 1 108 ? -12.664 16.344 10.352 1 97.06 108 ARG A CA 1
ATOM 855 C C . ARG A 1 108 ? -12.352 14.852 10.328 1 97.06 108 ARG A C 1
ATOM 857 O O . ARG A 1 108 ? -13.125 14.047 10.859 1 97.06 108 ARG A O 1
ATOM 864 N N . GLY A 1 109 ? -11.242 14.562 9.695 1 98.56 109 GLY A N 1
ATOM 865 C CA . GLY A 1 109 ? -10.734 13.203 9.766 1 98.56 109 GLY A CA 1
ATOM 866 C C . GLY A 1 109 ? -9.578 13.047 10.734 1 98.56 109 GLY A C 1
ATOM 867 O O . GLY A 1 109 ? -8.625 13.828 10.703 1 98.56 109 GLY A O 1
ATOM 868 N N . VAL A 1 110 ? -9.648 12.086 11.594 1 98.69 110 VAL A N 1
ATOM 869 C CA . VAL A 1 110 ? -8.578 11.797 12.539 1 98.69 110 VAL A CA 1
ATOM 870 C C . VAL A 1 110 ? -8.18 10.328 12.453 1 98.69 110 VAL A C 1
ATOM 872 O O . VAL A 1 110 ? -9.031 9.445 12.602 1 98.69 110 VAL A O 1
ATOM 875 N N . PHE A 1 111 ? -6.922 10.125 12.258 1 98.81 111 PHE A N 1
ATOM 876 C CA . PHE A 1 111 ? -6.352 8.797 12.102 1 98.81 111 PHE A CA 1
ATOM 877 C C . PHE A 1 111 ? -5.125 8.625 12.992 1 98.81 111 PHE A C 1
ATOM 879 O O . PHE A 1 111 ? -4.246 9.484 13.016 1 98.81 111 PHE A O 1
ATOM 886 N N . GLY A 1 112 ? -5.07 7.477 13.695 1 98.75 112 GLY A N 1
ATOM 887 C CA . GLY A 1 112 ? -3.977 7.379 14.648 1 98.75 112 GLY A CA 1
ATOM 888 C C . GLY A 1 112 ? -3.449 5.965 14.812 1 98.75 112 GLY A C 1
ATOM 889 O O . GLY A 1 112 ? -4.078 5.008 14.359 1 98.75 112 GLY A O 1
ATOM 890 N N . CYS A 1 113 ? -2.277 5.867 15.406 1 98.75 113 CYS A N 1
ATOM 891 C CA . CYS A 1 113 ? -1.648 4.621 15.82 1 98.75 113 CYS A CA 1
ATOM 892 C C . CYS A 1 113 ? -0.62 4.867 16.922 1 98.75 113 CYS A C 1
ATOM 894 O O . CYS A 1 113 ? -0.301 6.016 17.234 1 98.75 113 CYS A O 1
ATOM 896 N N . ASP A 1 114 ? -0.271 3.826 17.562 1 98.38 114 ASP A N 1
ATOM 897 C CA . ASP A 1 114 ? 0.91 3.867 18.422 1 98.38 114 ASP A CA 1
ATOM 898 C C . ASP A 1 114 ? 2.186 3.66 17.609 1 98.38 114 ASP A C 1
ATOM 900 O O . ASP A 1 114 ? 2.191 2.904 16.641 1 98.38 114 ASP A O 1
ATOM 904 N N . ASP A 1 115 ? 3.27 4.367 18.031 1 97.69 115 ASP A N 1
ATOM 905 C CA . ASP A 1 115 ? 4.566 4.27 17.359 1 97.69 115 ASP A CA 1
ATOM 906 C C . ASP A 1 115 ? 5.703 4.594 18.328 1 97.69 115 ASP A C 1
ATOM 908 O O . ASP A 1 115 ? 5.496 4.66 19.531 1 97.69 115 ASP A O 1
ATOM 912 N N . VAL A 1 116 ? 6.922 4.625 17.75 1 97.06 116 VAL A N 1
ATOM 913 C CA . VAL A 1 116 ? 8.109 4.977 18.531 1 97.06 116 VAL A CA 1
ATOM 914 C C . VAL A 1 116 ? 8.922 6.027 17.766 1 97.06 116 VAL A C 1
ATOM 916 O O . VAL A 1 116 ? 9.172 5.887 16.562 1 97.06 116 VAL A O 1
ATOM 919 N N . HIS A 1 117 ? 9.281 7.113 18.406 1 95.5 117 HIS A N 1
ATOM 920 C CA . HIS A 1 117 ? 10.156 8.148 17.875 1 95.5 117 HIS A CA 1
ATOM 921 C C . HIS A 1 117 ? 11.461 8.227 18.656 1 95.5 117 HIS A C 1
ATOM 923 O O . HIS A 1 117 ? 11.461 8.625 19.828 1 95.5 117 HIS A O 1
ATOM 929 N N . GLU A 1 118 ? 12.484 7.836 18.016 1 93 118 GLU A N 1
ATOM 930 C CA . GLU A 1 118 ? 13.797 7.863 18.656 1 93 118 GLU A CA 1
ATOM 931 C C . GLU A 1 118 ? 13.773 7.203 20.031 1 93 118 GLU A C 1
ATOM 933 O O . GLU A 1 118 ? 14.242 7.781 21 1 93 118 GLU A O 1
ATOM 938 N N . GLY A 1 119 ? 13.102 6.16 20.062 1 95.12 119 GLY A N 1
ATOM 939 C CA . GLY A 1 119 ? 13.102 5.352 21.281 1 95.12 119 GLY A CA 1
ATOM 940 C C . GLY A 1 119 ? 11.969 5.695 22.219 1 95.12 119 GLY A C 1
ATOM 941 O O . GLY A 1 119 ? 11.727 4.98 23.203 1 95.12 119 GLY A O 1
ATOM 942 N N . THR A 1 120 ? 11.297 6.785 22.016 1 95.12 120 THR A N 1
ATOM 943 C CA . THR A 1 120 ? 10.188 7.227 22.859 1 95.12 120 THR A CA 1
ATOM 944 C C . THR A 1 120 ? 8.859 6.723 22.312 1 95.12 120 THR A C 1
ATOM 946 O O . THR A 1 120 ? 8.523 6.984 21.156 1 95.12 120 THR A O 1
ATOM 949 N N . PRO A 1 121 ? 8.18 5.938 23.094 1 97.62 121 PRO A N 1
ATOM 950 C CA . PRO A 1 121 ? 6.828 5.605 22.641 1 97.62 121 PRO A CA 1
ATOM 951 C C . PRO A 1 121 ? 5.965 6.844 22.391 1 97.62 121 PRO A C 1
ATOM 953 O O . PRO A 1 121 ? 5.953 7.758 23.219 1 97.62 121 PRO A O 1
ATOM 956 N N . ILE A 1 122 ? 5.273 6.852 21.25 1 98.25 122 ILE A N 1
ATOM 957 C CA . ILE A 1 122 ? 4.418 7.992 20.938 1 98.25 122 ILE A CA 1
ATOM 958 C C . ILE A 1 122 ? 3.082 7.504 20.375 1 98.25 122 ILE A C 1
ATOM 960 O O . ILE A 1 122 ? 2.969 6.352 19.953 1 98.25 122 ILE A O 1
ATOM 964 N N . ARG A 1 123 ? 2.143 8.398 20.453 1 98.38 123 ARG A N 1
ATOM 965 C CA . ARG A 1 123 ? 0.945 8.312 19.625 1 98.38 123 ARG A CA 1
ATOM 966 C C . ARG A 1 123 ? 1.025 9.273 18.453 1 98.38 123 ARG A C 1
ATOM 968 O O . ARG A 1 123 ? 1.493 10.406 18.594 1 98.38 123 ARG A O 1
ATOM 975 N N . VAL A 1 124 ? 0.555 8.82 17.344 1 98.62 124 VAL A N 1
ATOM 976 C CA . VAL A 1 124 ? 0.556 9.609 16.109 1 98.62 124 VAL A CA 1
ATOM 977 C C . VAL A 1 124 ? -0.879 9.914 15.695 1 98.62 124 VAL A C 1
ATOM 979 O O . VAL A 1 124 ? -1.748 9.047 15.75 1 98.62 124 VAL A O 1
ATOM 982 N N . HIS A 1 125 ? -1.128 11.172 15.289 1 98.69 125 HIS A N 1
ATOM 983 C CA . HIS A 1 125 ? -2.365 11.531 14.609 1 98.69 125 HIS A CA 1
ATOM 984 C C . HIS A 1 125 ? -2.082 12.172 13.258 1 98.69 125 HIS A C 1
ATOM 986 O O . HIS A 1 125 ? -1.215 13.039 13.148 1 98.69 125 HIS A O 1
ATOM 992 N N . TYR A 1 126 ? -2.791 11.727 12.32 1 98.88 126 TYR A N 1
ATOM 993 C CA . TYR A 1 126 ? -3.033 12.469 11.094 1 98.88 126 TYR A CA 1
ATOM 994 C C . TYR A 1 126 ? -4.414 13.117 11.109 1 98.88 126 TYR A C 1
ATOM 996 O O . TYR A 1 126 ? -5.414 12.445 11.383 1 98.88 126 TYR A O 1
ATOM 1004 N N . ILE A 1 127 ? -4.434 14.336 10.727 1 98.81 127 ILE A N 1
ATOM 1005 C CA . ILE A 1 127 ? -5.691 15.07 10.781 1 98.81 127 ILE A CA 1
ATOM 1006 C C . ILE A 1 127 ? -5.961 15.742 9.43 1 98.81 127 ILE A C 1
ATOM 1008 O O . ILE A 1 127 ? -5.094 16.422 8.883 1 98.81 127 ILE A O 1
ATOM 1012 N N . TRP A 1 128 ? -7.094 15.523 8.906 1 98.81 128 TRP A N 1
ATOM 1013 C CA . TRP A 1 128 ? -7.594 16.219 7.727 1 98.81 128 TRP A CA 1
ATOM 1014 C C . TRP A 1 128 ? -8.688 17.219 8.102 1 98.81 128 TRP A C 1
ATOM 1016 O O . TRP A 1 128 ? -9.625 16.875 8.82 1 98.81 128 TRP A O 1
ATOM 1026 N N . SER A 1 129 ? -8.57 18.391 7.637 1 98.38 129 SER A N 1
ATOM 1027 C CA . SER A 1 129 ? -9.531 19.438 7.973 1 98.38 129 SER A CA 1
ATOM 1028 C C . SER A 1 129 ? -9.633 20.469 6.859 1 98.38 129 SER A C 1
ATOM 1030 O O . SER A 1 129 ? -8.898 20.406 5.871 1 98.38 129 SER A O 1
ATOM 1032 N N . GLY A 1 130 ? -10.648 21.406 7.027 1 97.81 130 GLY A N 1
ATOM 1033 C CA . GLY A 1 130 ? -10.797 22.484 6.07 1 97.81 130 GLY A CA 1
ATOM 1034 C C . GLY A 1 130 ? -11.023 22 4.652 1 97.81 130 GLY A C 1
ATOM 1035 O O . GLY A 1 130 ? -10.484 22.578 3.703 1 97.81 130 GLY A O 1
ATOM 1036 N N . ILE A 1 131 ? -11.734 20.969 4.531 1 97.75 131 ILE A N 1
ATOM 1037 C CA . ILE A 1 131 ? -11.898 20.312 3.242 1 97.75 131 ILE A CA 1
ATOM 1038 C C . ILE A 1 131 ? -12.945 21.062 2.412 1 97.75 131 ILE A C 1
ATOM 1040 O O . ILE A 1 131 ? -14.07 21.266 2.865 1 97.75 131 ILE A O 1
ATOM 1044 N N . THR A 1 132 ? -12.5 21.453 1.315 1 96.81 132 THR A N 1
ATOM 1045 C CA . THR A 1 132 ? -13.352 22.016 0.277 1 96.81 132 THR A CA 1
ATOM 1046 C C . THR A 1 132 ? -13.117 21.312 -1.059 1 96.81 132 THR A C 1
ATOM 1048 O O . THR A 1 132 ? -12.352 20.359 -1.135 1 96.81 132 THR A O 1
ATOM 1051 N N . ASP A 1 133 ? -13.758 21.844 -2.064 1 95.19 133 ASP A N 1
ATOM 1052 C CA . ASP A 1 133 ? -13.555 21.266 -3.391 1 95.19 133 ASP A CA 1
ATOM 1053 C C . ASP A 1 133 ? -12.156 21.578 -3.912 1 95.19 133 ASP A C 1
ATOM 1055 O O . ASP A 1 133 ? -11.633 20.844 -4.758 1 95.19 133 ASP A O 1
ATOM 1059 N N . SER A 1 134 ? -11.555 22.641 -3.396 1 97.81 134 SER A N 1
ATOM 1060 C CA . SER A 1 134 ? -10.305 23.062 -4.02 1 97.81 134 SER A CA 1
ATOM 1061 C C . SER A 1 134 ? -9.203 23.234 -2.984 1 97.81 134 SER A C 1
ATOM 1063 O O . SER A 1 134 ? -8.102 23.688 -3.309 1 97.81 134 SER A O 1
ATOM 1065 N N . SER A 1 135 ? -9.5 22.906 -1.726 1 98.44 135 SER A N 1
ATOM 1066 C CA . SER A 1 135 ? -8.461 23.031 -0.713 1 98.44 135 SER A CA 1
ATOM 1067 C C . SER A 1 135 ? -8.703 22.078 0.453 1 98.44 135 SER A C 1
ATOM 1069 O O . SER A 1 135 ? -9.828 21.625 0.677 1 98.44 135 SER A O 1
ATOM 1071 N N . CYS A 1 136 ? -7.699 21.766 1.155 1 98.62 136 CYS A N 1
ATOM 1072 C CA . CYS A 1 136 ? -7.758 21.031 2.408 1 98.62 136 CYS A CA 1
ATOM 1073 C C . CYS A 1 136 ? -6.445 21.141 3.172 1 98.62 136 CYS A C 1
ATOM 1075 O O . CYS A 1 136 ? -5.445 21.609 2.627 1 98.62 136 CYS A O 1
ATOM 1077 N N . ARG A 1 137 ? -6.496 20.75 4.387 1 98.88 137 ARG A N 1
ATOM 1078 C CA . ARG A 1 137 ? -5.324 20.781 5.258 1 98.88 137 ARG A CA 1
ATOM 1079 C C . ARG A 1 137 ? -5.078 19.422 5.898 1 98.88 137 ARG A C 1
ATOM 1081 O O . ARG A 1 137 ? -6.016 18.766 6.348 1 98.88 137 ARG A O 1
ATOM 1088 N N . TRP A 1 138 ? -3.861 19 5.895 1 98.88 138 TRP A N 1
ATOM 1089 C CA . TRP A 1 138 ? -3.404 17.812 6.613 1 98.88 138 TRP A CA 1
ATOM 1090 C C . TRP A 1 138 ? -2.41 18.188 7.707 1 98.88 138 TRP A C 1
ATOM 1092 O O . TRP A 1 138 ? -1.53 19.031 7.496 1 98.88 138 TRP A O 1
ATOM 1102 N N . GLU A 1 139 ? -2.559 17.562 8.828 1 98.75 139 GLU A N 1
ATOM 1103 C CA . GLU A 1 139 ? -1.646 17.781 9.945 1 98.75 139 GLU A CA 1
ATOM 1104 C C . GLU A 1 139 ? -1.203 16.453 10.562 1 98.75 139 GLU A C 1
ATOM 1106 O O . GLU A 1 139 ? -1.993 15.516 10.656 1 98.75 139 GLU A O 1
ATOM 1111 N N . GLN A 1 140 ? 0.001 16.484 11.016 1 98.44 140 GLN A N 1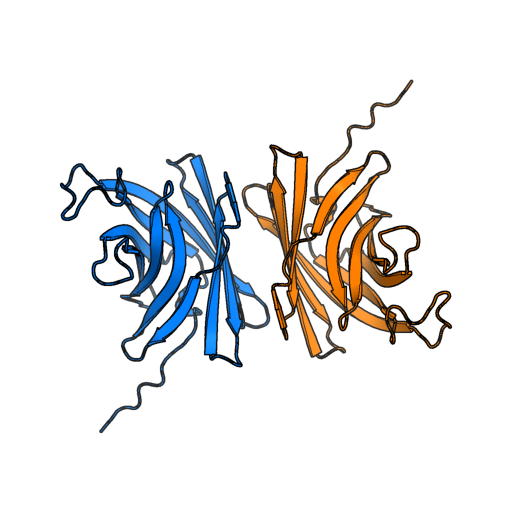
ATOM 1112 C CA . GLN A 1 140 ? 0.53 15.422 11.867 1 98.44 140 GLN A CA 1
ATOM 1113 C C . GLN A 1 140 ? 0.848 15.938 13.266 1 98.44 140 GLN A C 1
ATOM 1115 O O . GLN A 1 140 ? 1.436 17.016 13.414 1 98.44 140 GLN A O 1
ATOM 1120 N N . GLU A 1 141 ? 0.45 15.18 14.25 1 97.5 141 GLU A N 1
ATOM 1121 C CA . GLU A 1 141 ? 0.856 15.492 15.617 1 97.5 141 GLU A CA 1
ATOM 1122 C C . GLU A 1 141 ? 1.263 14.234 16.375 1 97.5 141 GLU A C 1
ATOM 1124 O O . GLU A 1 141 ? 0.72 13.156 16.141 1 97.5 141 GLU A O 1
ATOM 1129 N N . PHE A 1 142 ? 2.164 14.445 17.328 1 97.5 142 PHE A N 1
ATOM 1130 C CA . PHE A 1 142 ? 2.662 13.383 18.188 1 97.5 142 PHE A CA 1
ATOM 1131 C C . PHE A 1 142 ? 2.316 13.664 19.641 1 97.5 142 PHE A C 1
ATOM 1133 O O . PHE A 1 142 ? 2.264 14.82 20.062 1 97.5 142 PHE A O 1
ATOM 1140 N N . SER A 1 143 ? 2.039 12.609 20.359 1 97.56 143 SER A N 1
ATOM 1141 C CA . SER A 1 143 ? 1.927 12.656 21.812 1 97.56 143 SER A CA 1
ATOM 1142 C C . SER A 1 143 ? 2.91 11.703 22.469 1 97.56 143 SER A C 1
ATOM 1144 O O . SER A 1 143 ? 2.953 10.516 22.141 1 97.56 143 SER A O 1
ATOM 1146 N N . ALA A 1 144 ? 3.643 12.234 23.438 1 96.25 144 ALA A N 1
ATOM 1147 C CA . ALA A 1 144 ? 4.594 11.406 24.188 1 96.25 144 ALA A CA 1
ATOM 1148 C C . ALA A 1 144 ? 4.078 11.109 25.594 1 96.25 144 ALA A C 1
ATOM 1150 O O . ALA A 1 144 ? 4.832 10.633 26.438 1 96.25 144 ALA A O 1
ATOM 1151 N N . ASP A 1 145 ? 2.838 11.445 25.844 1 95.75 145 ASP A N 1
ATOM 1152 C CA . ASP A 1 145 ? 2.244 11.219 27.156 1 95.75 145 ASP A CA 1
ATOM 1153 C C . ASP A 1 145 ? 0.871 10.555 27.031 1 95.75 145 ASP A C 1
ATOM 1155 O O . ASP A 1 145 ? -0.07 10.938 27.734 1 95.75 145 ASP A O 1
ATOM 1159 N N . SER A 1 146 ? 0.781 9.719 26.047 1 95.06 146 SER A N 1
ATOM 1160 C CA . SER A 1 146 ? -0.377 8.852 25.844 1 95.06 146 SER A CA 1
ATOM 1161 C C . SER A 1 146 ? -1.622 9.672 25.516 1 95.06 146 SER A C 1
ATOM 1163 O O . SER A 1 146 ? -2.727 9.328 25.938 1 95.06 146 SER A O 1
ATOM 1165 N N . GLY A 1 147 ? -1.429 10.75 24.859 1 95.88 147 GLY A N 1
ATOM 1166 C CA . GLY A 1 147 ? -2.551 11.484 24.297 1 95.88 147 GLY A CA 1
ATOM 1167 C C . GLY A 1 147 ? -3.014 12.633 25.172 1 95.88 147 GLY A C 1
ATOM 1168 O O . GLY A 1 147 ? -3.98 13.32 24.844 1 95.88 147 GLY A O 1
ATOM 1169 N N . THR A 1 148 ? -2.324 12.883 26.25 1 96.06 148 THR A N 1
ATOM 1170 C CA . THR A 1 148 ? -2.699 14 27.109 1 96.06 148 THR A CA 1
ATOM 1171 C C . THR A 1 148 ? -2.385 15.336 26.438 1 96.06 148 THR A C 1
ATOM 1173 O O . THR A 1 148 ? -3.189 16.266 26.484 1 96.06 148 THR A O 1
ATOM 1176 N N . THR A 1 149 ? -1.221 15.43 25.875 1 95 149 THR A N 1
ATOM 1177 C CA . THR A 1 149 ? -0.846 16.609 25.078 1 95 149 THR A CA 1
ATOM 1178 C C . THR A 1 149 ? -0.341 16.188 23.703 1 95 149 THR A C 1
ATOM 1180 O O . THR A 1 149 ? 0.11 15.055 23.516 1 95 149 THR A O 1
ATOM 1183 N N . TRP A 1 150 ? -0.473 17.125 22.812 1 95.81 150 TRP A N 1
ATOM 1184 C CA . TRP A 1 150 ? -0.109 16.844 21.422 1 95.81 150 TRP A CA 1
ATOM 1185 C C . TRP A 1 150 ? 0.778 17.953 20.875 1 95.81 150 TRP A C 1
ATOM 1187 O O . TRP A 1 150 ? 0.567 19.125 21.156 1 95.81 150 TRP A O 1
ATOM 1197 N N . GLU A 1 151 ? 1.759 17.562 20.109 1 94.69 151 GLU A N 1
ATOM 1198 C CA . GLU A 1 151 ? 2.604 18.5 19.375 1 94.69 151 GLU A CA 1
ATOM 1199 C C . GLU A 1 151 ? 2.416 18.344 17.875 1 94.69 151 GLU A C 1
ATOM 1201 O O . GLU A 1 151 ? 2.773 17.297 17.297 1 94.69 151 GLU A O 1
ATOM 1206 N N . THR A 1 152 ? 1.869 19.406 17.234 1 95.94 152 THR A N 1
ATOM 1207 C CA . THR A 1 152 ? 1.85 19.406 15.773 1 95.94 152 THR A CA 1
ATOM 1208 C C . THR A 1 152 ? 3.256 19.594 15.211 1 95.94 152 THR A C 1
ATOM 1210 O O . THR A 1 152 ? 3.979 20.5 15.633 1 95.94 152 THR A O 1
ATOM 1213 N N . ASN A 1 153 ? 3.582 18.688 14.281 1 96.12 153 ASN A N 1
ATOM 1214 C CA . ASN A 1 153 ? 4.969 18.781 13.836 1 96.12 153 ASN A CA 1
ATOM 1215 C C . ASN A 1 153 ? 5.066 18.797 12.312 1 96.12 153 ASN A C 1
ATOM 1217 O O . ASN A 1 153 ? 6.145 19 11.758 1 96.12 153 ASN A O 1
ATOM 1221 N N . TRP A 1 154 ? 4.023 18.609 11.594 1 97.19 154 TRP A N 1
ATOM 1222 C CA . TRP A 1 154 ? 3.969 18.688 10.141 1 97.19 154 TRP A CA 1
ATOM 1223 C C . TRP A 1 154 ? 2.592 19.156 9.672 1 97.19 154 TRP A C 1
ATOM 1225 O O . TRP A 1 154 ? 1.569 18.641 10.133 1 97.19 154 TRP A O 1
ATOM 1235 N N . VAL A 1 155 ? 2.549 20.172 8.859 1 98.31 155 VAL A N 1
ATOM 1236 C CA . VAL A 1 155 ? 1.313 20.688 8.281 1 98.31 155 VAL A CA 1
ATOM 1237 C C . VAL A 1 155 ? 1.445 20.766 6.766 1 98.31 155 VAL A C 1
ATOM 1239 O O . VAL A 1 155 ? 2.48 21.188 6.246 1 98.31 155 VAL A O 1
ATOM 1242 N N . ALA A 1 156 ? 0.435 20.391 6.09 1 98.81 156 ALA A N 1
ATOM 1243 C CA . ALA A 1 156 ? 0.356 20.547 4.637 1 98.81 156 ALA A CA 1
ATOM 1244 C C . ALA A 1 156 ? -0.932 21.25 4.23 1 98.81 156 ALA A C 1
ATOM 1246 O O . ALA A 1 156 ? -2.029 20.797 4.559 1 98.81 156 ALA A O 1
ATOM 1247 N N . ASP A 1 157 ? -0.81 22.328 3.545 1 98.88 157 ASP A N 1
ATOM 1248 C CA . ASP A 1 157 ? -1.947 23 2.938 1 98.88 157 ASP A CA 1
ATOM 1249 C C . ASP A 1 157 ? -2.027 22.719 1.441 1 98.88 157 ASP A C 1
ATOM 1251 O O . ASP A 1 157 ? -1.132 23.094 0.682 1 98.88 157 ASP A O 1
ATOM 1255 N N . PHE A 1 158 ? -3.105 22.109 1.062 1 98.88 158 PHE A N 1
ATOM 1256 C CA . PHE A 1 158 ? -3.256 21.641 -0.314 1 98.88 158 PHE A CA 1
ATOM 1257 C C . PHE A 1 158 ? -4.133 22.609 -1.113 1 98.88 158 PHE A C 1
ATOM 1259 O O . PHE A 1 158 ? -5.121 23.125 -0.594 1 98.88 158 PHE A O 1
ATOM 1266 N N . THR A 1 159 ? -3.748 22.766 -2.322 1 98.75 159 THR A N 1
ATOM 1267 C CA . THR A 1 159 ? -4.555 23.453 -3.322 1 98.75 159 THR A CA 1
ATOM 1268 C C . THR A 1 159 ? -4.703 22.609 -4.582 1 98.75 159 THR A C 1
ATOM 1270 O O . THR A 1 159 ? -3.709 22.125 -5.133 1 98.75 159 THR A O 1
ATOM 1273 N N . ARG A 1 160 ? -5.93 22.438 -4.965 1 98.38 160 ARG A N 1
ATOM 1274 C CA . ARG A 1 160 ? -6.195 21.625 -6.152 1 98.38 160 ARG A CA 1
ATOM 1275 C C . ARG A 1 160 ? -5.668 22.312 -7.406 1 98.38 160 ARG A C 1
ATOM 1277 O O . ARG A 1 160 ? -5.836 23.531 -7.574 1 98.38 160 ARG A O 1
ATOM 1284 N N . VAL A 1 161 ? -5.004 21.484 -8.25 1 95 161 VAL A N 1
ATOM 1285 C CA . VAL A 1 161 ? -4.512 22 -9.523 1 95 161 VAL A CA 1
ATOM 1286 C C . VAL A 1 161 ? -5.609 21.891 -10.578 1 95 161 VAL A C 1
ATOM 1288 O O . VAL A 1 161 ? -6.258 20.859 -10.703 1 95 161 VAL A O 1
ATOM 1291 N N . GLU A 1 162 ? -6.203 22.906 -11.172 1 75.62 162 GLU A N 1
ATOM 1292 C CA . GLU A 1 162 ? -7.234 22.984 -12.203 1 75.62 162 GLU A CA 1
ATOM 1293 C C . GLU A 1 162 ? -6.805 22.266 -13.477 1 75.62 162 GLU A C 1
ATOM 1295 O O . GLU A 1 162 ? -5.617 22.219 -13.797 1 75.62 162 GLU A O 1
ATOM 1300 N N . MET B 1 1 ? 32.5 -18 -22.078 1 32.19 1 MET B N 1
ATOM 1301 C CA . MET B 1 1 ? 32.281 -16.578 -21.828 1 32.19 1 MET B CA 1
ATOM 1302 C C . MET B 1 1 ? 31.031 -16.359 -20.984 1 32.19 1 MET B C 1
ATOM 1304 O O . MET B 1 1 ? 29.938 -16.781 -21.344 1 32.19 1 MET B O 1
ATOM 1308 N N . LEU B 1 2 ? 31.156 -16.406 -19.641 1 34.62 2 LEU B N 1
ATOM 1309 C CA . LEU B 1 2 ? 30.047 -16.281 -18.688 1 34.62 2 LEU B CA 1
ATOM 1310 C C . LEU B 1 2 ? 29.219 -15.039 -18.984 1 34.62 2 LEU B C 1
ATOM 1312 O O . LEU B 1 2 ? 29.734 -13.922 -19.016 1 34.62 2 LEU B O 1
ATOM 1316 N N . THR B 1 3 ? 28.578 -14.961 -20.109 1 41.62 3 THR B N 1
ATOM 1317 C CA . THR B 1 3 ? 27.75 -13.797 -20.391 1 41.62 3 THR B CA 1
ATOM 1318 C C . THR B 1 3 ? 27.094 -13.289 -19.109 1 41.62 3 THR B C 1
ATOM 1320 O O . THR B 1 3 ? 26.469 -14.062 -18.375 1 41.62 3 THR B O 1
ATOM 1323 N N . ASN B 1 4 ? 27.828 -12.547 -18.266 1 42.03 4 ASN B N 1
ATOM 1324 C CA . ASN B 1 4 ? 27.359 -11.805 -17.109 1 42.03 4 ASN B CA 1
ATOM 1325 C C . ASN B 1 4 ? 25.953 -11.281 -17.312 1 42.03 4 ASN B C 1
ATOM 1327 O O . ASN B 1 4 ? 25.75 -10.266 -17.969 1 42.03 4 ASN B O 1
ATOM 1331 N N . ALA B 1 5 ? 25.156 -12.016 -17.844 1 50.53 5 ALA B N 1
ATOM 1332 C CA . ALA B 1 5 ? 23.797 -11.531 -18.031 1 50.53 5 ALA B CA 1
ATOM 1333 C C . ALA B 1 5 ? 23.312 -10.758 -16.812 1 50.53 5 ALA B C 1
ATOM 1335 O O . ALA B 1 5 ? 23.281 -11.297 -15.703 1 50.53 5 ALA B O 1
ATOM 1336 N N . THR B 1 6 ? 23.625 -9.516 -16.703 1 63.88 6 THR B N 1
ATOM 1337 C CA . THR B 1 6 ? 23.188 -8.578 -15.664 1 63.88 6 THR B CA 1
ATOM 1338 C C . THR B 1 6 ? 21.734 -8.852 -15.281 1 63.88 6 THR B C 1
ATOM 1340 O O . THR B 1 6 ? 20.859 -8.891 -16.141 1 63.88 6 THR B O 1
ATOM 1343 N N . VAL B 1 7 ? 21.438 -9.469 -14.109 1 74.19 7 VAL B N 1
ATOM 1344 C CA . VAL B 1 7 ? 20.125 -9.742 -13.539 1 74.19 7 VAL B CA 1
ATOM 1345 C C . VAL B 1 7 ? 19.266 -8.477 -13.602 1 74.19 7 VAL B C 1
ATOM 1347 O O . VAL B 1 7 ? 19.719 -7.398 -13.195 1 74.19 7 VAL B O 1
ATOM 1350 N N . ASN B 1 8 ? 18.234 -8.578 -14.352 1 88.12 8 ASN B N 1
ATOM 1351 C CA . ASN B 1 8 ? 17.25 -7.5 -14.328 1 88.12 8 ASN B CA 1
ATOM 1352 C C . ASN B 1 8 ? 16.297 -7.629 -13.141 1 88.12 8 ASN B C 1
ATOM 1354 O O . ASN B 1 8 ? 15.227 -8.234 -13.258 1 88.12 8 ASN B O 1
ATOM 1358 N N . ASN B 1 9 ? 16.656 -7.02 -12 1 95.38 9 ASN B N 1
ATOM 1359 C CA . ASN B 1 9 ? 15.883 -7.105 -10.773 1 95.38 9 ASN B CA 1
ATOM 1360 C C . ASN B 1 9 ? 14.844 -5.996 -10.688 1 95.38 9 ASN B C 1
ATOM 1362 O O . ASN B 1 9 ? 14.906 -5.141 -9.805 1 95.38 9 ASN B O 1
ATOM 1366 N N . ASN B 1 10 ? 13.883 -6.078 -11.625 1 95.31 10 ASN B N 1
ATOM 1367 C CA . ASN B 1 10 ? 12.836 -5.062 -11.586 1 95.31 10 ASN B CA 1
ATOM 1368 C C . ASN B 1 10 ? 11.531 -5.578 -12.172 1 95.31 10 ASN B C 1
ATOM 1370 O O . ASN B 1 10 ? 11.492 -6.656 -12.773 1 95.31 10 ASN B O 1
ATOM 1374 N N . PHE B 1 11 ? 10.469 -4.891 -11.938 1 97.69 11 PHE B N 1
ATOM 1375 C CA . PHE B 1 11 ? 9.133 -5.242 -12.422 1 97.69 11 PHE B CA 1
ATOM 1376 C C . PHE B 1 11 ? 8.734 -4.359 -13.594 1 97.69 11 PHE B C 1
ATOM 1378 O O . PHE B 1 11 ? 7.551 -4.215 -13.898 1 97.69 11 PHE B O 1
ATOM 1385 N N . ASP B 1 12 ? 9.633 -3.74 -14.328 1 96 12 ASP B N 1
ATOM 1386 C CA . ASP B 1 12 ? 9.32 -2.826 -15.422 1 96 12 ASP B CA 1
ATOM 1387 C C . ASP B 1 12 ? 8.492 -3.523 -16.5 1 96 12 ASP B C 1
ATOM 1389 O O . ASP B 1 12 ? 7.648 -2.898 -17.141 1 96 12 ASP B O 1
ATOM 1393 N N . PHE B 1 13 ? 8.75 -4.801 -16.672 1 96.94 13 PHE B N 1
ATOM 1394 C CA . PHE B 1 13 ? 8.055 -5.574 -17.688 1 96.94 13 PHE B CA 1
ATOM 1395 C C . PHE B 1 13 ? 6.555 -5.562 -17.453 1 96.94 13 PHE B C 1
ATOM 1397 O O . PHE B 1 13 ? 5.77 -5.738 -18.391 1 96.94 13 PHE B O 1
ATOM 1404 N N . PHE B 1 14 ? 6.105 -5.367 -16.281 1 97.88 14 PHE B N 1
ATOM 1405 C CA . PHE B 1 14 ? 4.715 -5.605 -15.906 1 97.88 14 PHE B CA 1
ATOM 1406 C C . PHE B 1 14 ? 3.904 -4.32 -15.992 1 97.88 14 PHE B C 1
ATOM 1408 O O . PHE B 1 14 ? 2.674 -4.344 -15.898 1 97.88 14 PHE B O 1
ATOM 1415 N N . VAL B 1 15 ? 4.551 -3.148 -16.094 1 97.62 15 VAL B N 1
ATOM 1416 C CA . VAL B 1 15 ? 3.855 -1.877 -16.266 1 97.62 15 VAL B CA 1
ATOM 1417 C C . VAL B 1 15 ? 3.021 -1.909 -17.547 1 97.62 15 VAL B C 1
ATOM 1419 O O . VAL B 1 15 ? 3.52 -2.287 -18.609 1 97.62 15 VAL B O 1
ATOM 1422 N N . GLY B 1 16 ? 1.759 -1.551 -17.406 1 97.69 16 GLY B N 1
ATOM 1423 C CA . GLY B 1 16 ? 0.829 -1.625 -18.531 1 97.69 16 GLY B CA 1
ATOM 1424 C C . GLY B 1 16 ? -0.466 -2.336 -18.172 1 97.69 16 GLY B C 1
ATOM 1425 O O . GLY B 1 16 ? -0.847 -2.402 -17.016 1 97.69 16 GLY B O 1
ATOM 1426 N N . THR B 1 17 ? -1.17 -2.746 -19.219 1 98.5 17 THR B N 1
ATOM 1427 C CA . THR B 1 17 ? -2.461 -3.406 -19.062 1 98.5 17 THR B CA 1
ATOM 1428 C C . THR B 1 17 ? -2.381 -4.859 -19.516 1 98.5 17 THR B C 1
ATOM 1430 O O . THR B 1 17 ? -1.787 -5.16 -20.562 1 98.5 17 THR B O 1
ATOM 1433 N N . TRP B 1 18 ? -2.949 -5.738 -18.703 1 98.75 18 TRP B N 1
ATOM 1434 C CA . TRP B 1 18 ? -2.828 -7.176 -18.922 1 98.75 18 TRP B CA 1
ATOM 1435 C C . TRP B 1 18 ? -4.176 -7.867 -18.75 1 98.75 18 TRP B C 1
ATOM 1437 O O . TRP B 1 18 ? -4.98 -7.473 -17.906 1 98.75 18 TRP B O 1
ATOM 1447 N N . THR 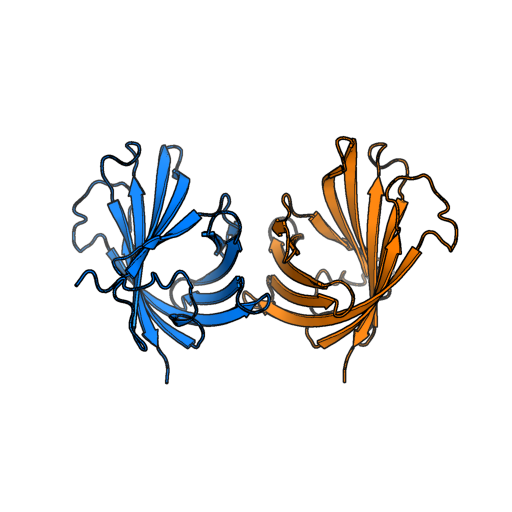B 1 19 ? -4.434 -8.914 -19.562 1 98.75 19 THR B N 1
ATOM 1448 C CA . THR B 1 19 ? -5.414 -9.945 -19.234 1 98.75 19 THR B CA 1
ATOM 1449 C C . THR B 1 19 ? -4.723 -11.195 -18.703 1 98.75 19 THR B C 1
ATOM 1451 O O . THR B 1 19 ? -3.535 -11.406 -18.953 1 98.75 19 THR B O 1
ATOM 1454 N N . SER B 1 20 ? -5.461 -11.914 -17.969 1 98.81 20 SER B N 1
ATOM 1455 C CA . SER B 1 20 ? -4.863 -13.133 -17.438 1 98.81 20 SER B CA 1
ATOM 1456 C C . SER B 1 20 ? -5.895 -14.25 -17.328 1 98.81 20 SER B C 1
ATOM 1458 O O . SER B 1 20 ? -7.09 -13.992 -17.188 1 98.81 20 SER B O 1
ATOM 1460 N N . THR B 1 21 ? -5.473 -15.414 -17.5 1 98.81 21 THR B N 1
ATOM 1461 C CA . THR B 1 21 ? -6.188 -16.609 -17.078 1 98.81 21 THR B CA 1
ATOM 1462 C C . THR B 1 21 ? -5.68 -17.109 -15.727 1 98.81 21 THR B C 1
ATOM 1464 O O . THR B 1 21 ? -4.504 -17.453 -15.586 1 98.81 21 THR B O 1
ATOM 1467 N N . GLN B 1 22 ? -6.594 -17.094 -14.82 1 98.5 22 GLN B N 1
ATOM 1468 C CA . GLN B 1 22 ? -6.301 -17.547 -13.469 1 98.5 22 GLN B CA 1
ATOM 1469 C C . GLN B 1 22 ? -6.738 -19 -13.266 1 98.5 22 GLN B C 1
ATOM 1471 O O . GLN B 1 22 ? -7.805 -19.391 -13.727 1 98.5 22 GLN B O 1
ATOM 1476 N N . ARG B 1 23 ? -5.926 -19.734 -12.602 1 97.38 23 ARG B N 1
ATOM 1477 C CA . ARG B 1 23 ? -6.266 -21.078 -12.164 1 97.38 23 ARG B CA 1
ATOM 1478 C C . ARG B 1 23 ? -5.93 -21.266 -10.688 1 97.38 23 ARG B C 1
ATOM 1480 O O . ARG B 1 23 ? -4.781 -21.094 -10.273 1 97.38 23 ARG B O 1
ATOM 1487 N N . ARG B 1 24 ? -6.938 -21.688 -9.945 1 96.56 24 ARG B N 1
ATOM 1488 C CA . ARG B 1 24 ? -6.734 -21.844 -8.516 1 96.56 24 ARG B CA 1
ATOM 1489 C C . ARG B 1 24 ? -7.246 -23.188 -8.031 1 96.56 24 ARG B C 1
ATOM 1491 O O . ARG B 1 24 ? -8.234 -23.719 -8.547 1 96.56 24 ARG B O 1
ATOM 1498 N N . ARG B 1 25 ? -6.586 -23.703 -7.02 1 94.69 25 ARG B N 1
ATOM 1499 C CA . ARG B 1 25 ? -7.07 -24.922 -6.398 1 94.69 25 ARG B CA 1
ATOM 1500 C C . ARG B 1 25 ? -8.297 -24.656 -5.531 1 94.69 25 ARG B C 1
ATOM 1502 O O . ARG B 1 25 ? -8.352 -23.656 -4.824 1 94.69 25 ARG B O 1
ATOM 1509 N N . ARG B 1 26 ? -9.211 -25.578 -5.578 1 92.88 26 ARG B N 1
ATOM 1510 C CA . ARG B 1 26 ? -10.406 -25.469 -4.742 1 92.88 26 ARG B CA 1
ATOM 1511 C C . ARG B 1 26 ? -10.062 -25.688 -3.271 1 92.88 26 ARG B C 1
ATOM 1513 O O . ARG B 1 26 ? -10.625 -25.016 -2.396 1 92.88 26 ARG B O 1
ATOM 1520 N N . LYS B 1 27 ? -9.172 -26.641 -3.072 1 90.38 27 LYS B N 1
ATOM 1521 C CA . LYS B 1 27 ? -8.688 -26.922 -1.726 1 90.38 27 LYS B CA 1
ATOM 1522 C C . LYS B 1 27 ? -7.168 -26.766 -1.645 1 90.38 27 LYS B C 1
ATOM 1524 O O . LYS B 1 27 ? -6.43 -27.375 -2.42 1 90.38 27 LYS B O 1
ATOM 1529 N N . ILE B 1 28 ? -6.766 -26.016 -0.742 1 91.31 28 ILE B N 1
ATOM 1530 C CA . ILE B 1 28 ? -5.348 -25.734 -0.557 1 91.31 28 ILE B CA 1
ATOM 1531 C C . ILE B 1 28 ? -4.77 -26.672 0.502 1 91.31 28 ILE B C 1
ATOM 1533 O O . ILE B 1 28 ? -5.395 -26.906 1.535 1 91.31 28 ILE B O 1
ATOM 1537 N N . LEU B 1 29 ? -3.559 -27.156 0.257 1 89.06 29 LEU B N 1
ATOM 1538 C CA . LEU B 1 29 ? -2.818 -28.094 1.105 1 89.06 29 LEU B CA 1
ATOM 1539 C C . LEU B 1 29 ? -3.58 -29.406 1.271 1 89.06 29 LEU B C 1
ATOM 1541 O O . LEU B 1 29 ? -3.633 -29.953 2.371 1 89.06 29 LEU B O 1
ATOM 1545 N N . ALA B 1 30 ? -4.379 -29.797 0.363 1 81.19 30 ALA B N 1
ATOM 1546 C CA . ALA B 1 30 ? -5.152 -31.031 0.385 1 81.19 30 ALA B CA 1
ATOM 1547 C C . ALA B 1 30 ? -4.348 -32.188 -0.203 1 81.19 30 ALA B C 1
ATOM 1549 O O . ALA B 1 30 ? -4.887 -33.281 -0.427 1 81.19 30 ALA B O 1
ATOM 1550 N N . GLY B 1 31 ? -3.156 -32 -0.285 1 71.19 31 GLY B N 1
ATOM 1551 C CA . GLY B 1 31 ? -2.303 -33.062 -0.805 1 71.19 31 GLY B CA 1
ATOM 1552 C C . GLY B 1 31 ? -2.051 -32.938 -2.297 1 71.19 31 GLY B C 1
ATOM 1553 O O . GLY B 1 31 ? -2.812 -32.281 -3.01 1 71.19 31 GLY B O 1
ATOM 1554 N N . SER B 1 32 ? -0.896 -33 -2.773 1 63.03 32 SER B N 1
ATOM 1555 C CA . SER B 1 32 ? -0.497 -33.031 -4.176 1 63.03 32 SER B CA 1
ATOM 1556 C C . SER B 1 32 ? -0.399 -34.438 -4.695 1 63.03 32 SER B C 1
ATOM 1558 O O . SER B 1 32 ? -0.023 -35.344 -3.957 1 63.03 32 SER B O 1
ATOM 1560 N N . PRO B 1 33 ? -0.708 -34.75 -6.223 1 63.41 33 PRO B N 1
ATOM 1561 C CA . PRO B 1 33 ? -1.187 -33.875 -7.289 1 63.41 33 PRO B CA 1
ATOM 1562 C C . PRO B 1 33 ? -2.691 -33.625 -7.219 1 63.41 33 PRO B C 1
ATOM 1564 O O . PRO B 1 33 ? -3.449 -34.5 -6.805 1 63.41 33 PRO B O 1
ATOM 1567 N N . ALA B 1 34 ? -3.15 -32.406 -7.332 1 64.25 34 ALA B N 1
ATOM 1568 C CA . ALA B 1 34 ? -4.566 -32.062 -7.414 1 64.25 34 ALA B CA 1
ATOM 1569 C C . ALA B 1 34 ? -5.199 -32.656 -8.68 1 64.25 34 ALA B C 1
ATOM 1571 O O . ALA B 1 34 ? -4.602 -32.594 -9.758 1 64.25 34 ALA B O 1
ATOM 1572 N N . GLY B 1 35 ? -6.188 -33.5 -8.5 1 64.62 35 GLY B N 1
ATOM 1573 C CA . GLY B 1 35 ? -6.93 -33.875 -9.688 1 64.62 35 GLY B CA 1
ATOM 1574 C C . GLY B 1 35 ? -7.516 -32.688 -10.438 1 64.62 35 GLY B C 1
ATOM 1575 O O . GLY B 1 35 ? -7.547 -31.594 -9.914 1 64.62 35 GLY B O 1
ATOM 1576 N N . PRO B 1 36 ? -7.672 -32.875 -11.789 1 65.56 36 PRO B N 1
ATOM 1577 C CA . PRO B 1 36 ? -8.18 -31.766 -12.625 1 65.56 36 PRO B CA 1
ATOM 1578 C C . PRO B 1 36 ? -9.398 -31.078 -12.008 1 65.56 36 PRO B C 1
ATOM 1580 O O . PRO B 1 36 ? -9.578 -29.875 -12.195 1 65.56 36 PRO B O 1
ATOM 1583 N N . ASP B 1 37 ? -10.117 -31.812 -11.281 1 74.06 37 ASP B N 1
ATOM 1584 C CA . ASP B 1 37 ? -11.352 -31.266 -10.727 1 74.06 37 ASP B CA 1
ATOM 1585 C C . ASP B 1 37 ? -11.062 -30.422 -9.484 1 74.06 37 ASP B C 1
ATOM 1587 O O . ASP B 1 37 ? -11.969 -29.766 -8.953 1 74.06 37 ASP B O 1
ATOM 1591 N N . GLU B 1 38 ? -9.836 -30.312 -9.383 1 87.81 38 GLU B N 1
ATOM 1592 C CA . GLU B 1 38 ? -9.484 -29.625 -8.148 1 87.81 38 GLU B CA 1
ATOM 1593 C C . GLU B 1 38 ? -9.102 -28.172 -8.414 1 87.81 38 GLU B C 1
ATOM 1595 O O . GLU B 1 38 ? -8.883 -27.406 -7.48 1 87.81 38 GLU B O 1
ATOM 1600 N N . TRP B 1 39 ? -9.141 -27.859 -9.711 1 93.19 39 TRP B N 1
ATOM 1601 C CA . TRP B 1 39 ? -8.82 -26.5 -10.117 1 93.19 39 TRP B CA 1
ATOM 1602 C C . TRP B 1 39 ? -10.047 -25.812 -10.719 1 93.19 39 TRP B C 1
ATOM 1604 O O . TRP B 1 39 ? -10.898 -26.469 -11.32 1 93.19 39 TRP B O 1
ATOM 1614 N N . TYR B 1 40 ? -10.156 -24.531 -10.531 1 95.19 40 TYR B N 1
ATOM 1615 C CA . TYR B 1 40 ? -11.109 -23.734 -11.289 1 95.19 40 TYR B CA 1
ATOM 1616 C C . TYR B 1 40 ? -10.422 -22.516 -11.93 1 95.19 40 TYR B C 1
ATOM 1618 O O . TYR B 1 40 ? -9.375 -22.078 -11.453 1 95.19 40 TYR B O 1
ATOM 1626 N N . GLU B 1 41 ? -11 -22.125 -13.047 1 97.38 41 GLU B N 1
ATOM 1627 C CA . GLU B 1 41 ? -10.398 -21.062 -13.852 1 97.38 41 GLU B CA 1
ATOM 1628 C C . GLU B 1 41 ? -11.305 -19.828 -13.914 1 97.38 41 GLU B C 1
ATOM 1630 O O . GLU B 1 41 ? -12.531 -19.953 -13.898 1 97.38 41 GLU B O 1
ATOM 1635 N N . PHE B 1 42 ? -10.742 -18.672 -14.008 1 98.31 42 PHE B N 1
ATOM 1636 C CA . PHE B 1 42 ? -11.5 -17.422 -14.164 1 98.31 42 PHE B CA 1
ATOM 1637 C C . PHE B 1 42 ? -10.625 -16.328 -14.758 1 98.31 42 PHE B C 1
ATOM 1639 O O . PHE B 1 42 ? -9.391 -16.391 -14.672 1 98.31 42 PHE B O 1
ATOM 1646 N N . PRO B 1 43 ? -11.18 -15.383 -15.375 1 98.69 43 PRO B N 1
ATOM 1647 C CA . PRO B 1 43 ? -10.414 -14.312 -16.016 1 98.69 43 PRO B CA 1
ATOM 1648 C C . PRO B 1 43 ? -9.992 -13.219 -15.031 1 98.69 43 PRO B C 1
ATOM 1650 O O . PRO B 1 43 ? -10.617 -13.055 -13.977 1 98.69 43 PRO B O 1
ATOM 1653 N N . GLY B 1 44 ? -8.922 -12.516 -15.352 1 98.56 44 GLY B N 1
ATOM 1654 C CA . GLY B 1 44 ? -8.469 -11.328 -14.648 1 98.56 44 GLY B CA 1
ATOM 1655 C C . GLY B 1 44 ? -8.078 -10.195 -15.578 1 98.56 44 GLY B C 1
ATOM 1656 O O . GLY B 1 44 ? -7.645 -10.438 -16.703 1 98.56 44 GLY B O 1
ATOM 1657 N N . HIS B 1 45 ? -8.273 -9 -15.102 1 98.5 45 HIS B N 1
ATOM 1658 C CA . HIS B 1 45 ? -7.82 -7.781 -15.758 1 98.5 45 HIS B CA 1
ATOM 1659 C C . HIS B 1 45 ? -6.941 -6.949 -14.836 1 98.5 45 HIS B C 1
ATOM 1661 O O . HIS B 1 45 ? -7.34 -6.637 -13.711 1 98.5 45 HIS B O 1
ATOM 1667 N N . THR B 1 46 ? -5.762 -6.652 -15.352 1 98.5 46 THR B N 1
ATOM 1668 C CA . THR B 1 46 ? -4.785 -5.992 -14.492 1 98.5 46 THR B CA 1
ATOM 1669 C C . THR B 1 46 ? -4.262 -4.719 -15.148 1 98.5 46 THR B C 1
ATOM 1671 O O . THR B 1 46 ? -3.986 -4.703 -16.344 1 98.5 46 THR B O 1
ATOM 1674 N N . ARG B 1 47 ? -4.168 -3.664 -14.406 1 97.75 47 ARG B N 1
ATOM 1675 C CA . ARG B 1 47 ? -3.445 -2.453 -14.773 1 97.75 47 ARG B CA 1
ATOM 1676 C C . ARG B 1 47 ? -2.33 -2.152 -13.781 1 97.75 47 ARG B C 1
ATOM 1678 O O . ARG B 1 47 ? -2.561 -2.127 -12.57 1 97.75 47 ARG B O 1
ATOM 1685 N N . CYS B 1 48 ? -1.129 -1.974 -14.312 1 97.94 48 CYS B N 1
ATOM 1686 C CA . CYS B 1 48 ? 0.049 -1.714 -13.492 1 97.94 48 CYS B CA 1
ATOM 1687 C C . CYS B 1 48 ? 0.715 -0.403 -13.891 1 97.94 48 CYS B C 1
ATOM 1689 O O . CYS B 1 48 ? 0.831 -0.099 -15.078 1 97.94 48 CYS B O 1
ATOM 1691 N N . TRP B 1 49 ? 1.166 0.432 -12.969 1 95.94 49 TRP B N 1
ATOM 1692 C CA . TRP B 1 49 ? 1.903 1.657 -13.258 1 95.94 49 TRP B CA 1
ATOM 1693 C C . TRP B 1 49 ? 3.004 1.889 -12.227 1 95.94 49 TRP B C 1
ATOM 1695 O O . TRP B 1 49 ? 2.951 1.347 -11.117 1 95.94 49 TRP B O 1
ATOM 1705 N N . SER B 1 50 ? 3.998 2.668 -12.562 1 96.25 50 SER B N 1
ATOM 1706 C CA . SER B 1 50 ? 5.188 2.896 -11.75 1 96.25 50 SER B CA 1
ATOM 1707 C C . SER B 1 50 ? 4.926 3.934 -10.664 1 96.25 50 SER B C 1
ATOM 1709 O O . SER B 1 50 ? 4.113 4.84 -10.844 1 96.25 50 SER B O 1
ATOM 1711 N N . LEU B 1 51 ? 5.559 3.727 -9.531 1 95.75 51 LEU B N 1
ATOM 1712 C CA . LEU B 1 51 ? 5.578 4.66 -8.414 1 95.75 51 LEU B CA 1
ATOM 1713 C C . LEU B 1 51 ? 7.012 4.961 -7.98 1 95.75 51 LEU B C 1
ATOM 1715 O O . LEU B 1 51 ? 7.922 4.18 -8.258 1 95.75 51 LEU B O 1
ATOM 1719 N N . LEU B 1 52 ? 7.242 6.168 -7.309 1 95.06 52 LEU B N 1
ATOM 1720 C CA . LEU B 1 52 ? 8.5 6.492 -6.648 1 95.06 52 LEU B CA 1
ATOM 1721 C C . LEU B 1 52 ? 9.664 6.438 -7.633 1 95.06 52 LEU B C 1
ATOM 1723 O O . LEU B 1 52 ? 10.688 5.797 -7.363 1 95.06 52 LEU B O 1
ATOM 1727 N N . ASP B 1 53 ? 9.453 7.008 -8.781 1 90.31 53 ASP B N 1
ATOM 1728 C CA . ASP B 1 53 ? 10.492 7.051 -9.805 1 90.31 53 ASP B CA 1
ATOM 1729 C C . ASP B 1 53 ? 11.031 5.652 -10.094 1 90.31 53 ASP B C 1
ATOM 1731 O O . ASP B 1 53 ? 12.25 5.434 -10.055 1 90.31 53 ASP B O 1
ATOM 1735 N N . ARG B 1 54 ? 10.164 4.621 -10.156 1 89.81 54 ARG B N 1
ATOM 1736 C CA . ARG B 1 54 ? 10.398 3.248 -10.586 1 89.81 54 ARG B CA 1
ATOM 1737 C C . ARG B 1 54 ? 10.953 2.404 -9.445 1 89.81 54 ARG B C 1
ATOM 1739 O O . ARG B 1 54 ? 11.227 1.214 -9.617 1 89.81 54 ARG B O 1
ATOM 1746 N N . ALA B 1 55 ? 11.133 3.035 -8.289 1 93.19 55 ALA B N 1
ATOM 1747 C CA . ALA B 1 55 ? 11.523 2.27 -7.109 1 93.19 55 ALA B CA 1
ATOM 1748 C C . ALA B 1 55 ? 10.328 1.544 -6.504 1 93.19 55 ALA B C 1
ATOM 1750 O O . ALA B 1 55 ? 10.414 1.008 -5.395 1 93.19 55 ALA B O 1
ATOM 1751 N N . GLY B 1 56 ? 9.219 1.534 -7.184 1 96.31 56 GLY B N 1
ATOM 1752 C CA . GLY B 1 56 ? 8.008 0.802 -6.844 1 96.31 56 GLY B CA 1
ATOM 1753 C C . GLY B 1 56 ? 6.984 0.786 -7.969 1 96.31 56 GLY B C 1
ATOM 1754 O O . GLY B 1 56 ? 7.148 1.48 -8.977 1 96.31 56 GLY B O 1
ATOM 1755 N N . ASN B 1 57 ? 6.008 0.002 -7.879 1 97.69 57 ASN B N 1
ATOM 1756 C CA . ASN B 1 57 ? 4.82 0.031 -8.734 1 97.69 57 ASN B CA 1
ATOM 1757 C C . ASN B 1 57 ? 3.594 -0.506 -8 1 97.69 57 ASN B C 1
ATOM 1759 O O . ASN B 1 57 ? 3.701 -1.011 -6.883 1 97.69 57 ASN B O 1
ATOM 1763 N N . ILE B 1 58 ? 2.488 -0.266 -8.625 1 97.94 58 ILE B N 1
ATOM 1764 C CA . ILE B 1 58 ? 1.218 -0.756 -8.102 1 97.94 58 ILE B CA 1
ATOM 1765 C C . ILE B 1 58 ? 0.378 -1.329 -9.242 1 97.94 58 ILE B C 1
ATOM 1767 O O . ILE B 1 58 ? 0.431 -0.833 -10.375 1 97.94 58 ILE B O 1
ATOM 1771 N N . ASP B 1 59 ? -0.326 -2.404 -8.945 1 98.06 59 ASP B N 1
ATOM 1772 C CA . ASP B 1 59 ? -1.321 -2.854 -9.914 1 98.06 59 ASP B CA 1
ATOM 1773 C C . ASP B 1 59 ? -2.678 -3.07 -9.25 1 98.06 59 ASP B C 1
ATOM 1775 O O . ASP B 1 59 ? -2.75 -3.307 -8.039 1 98.06 59 ASP B O 1
ATOM 1779 N N . GLU B 1 60 ? -3.652 -2.859 -10 1 97.94 60 GLU B N 1
ATOM 1780 C CA . GLU B 1 60 ? -5.016 -3.268 -9.672 1 97.94 60 GLU B CA 1
ATOM 1781 C C . GLU B 1 60 ? -5.484 -4.402 -10.578 1 97.94 60 GLU B C 1
ATOM 1783 O O . GLU B 1 60 ? -5.309 -4.344 -11.797 1 97.94 60 GLU B O 1
ATOM 1788 N N . VAL B 1 61 ? -5.992 -5.461 -9.945 1 98.31 61 VAL B N 1
ATOM 1789 C CA . VAL B 1 61 ? -6.543 -6.578 -10.703 1 98.31 61 VAL B CA 1
ATOM 1790 C C . VAL B 1 61 ? -8.016 -6.766 -10.352 1 98.31 61 VAL B C 1
ATOM 1792 O O . VAL B 1 61 ? -8.406 -6.656 -9.188 1 98.31 61 VAL B O 1
ATOM 1795 N N . THR B 1 62 ? -8.844 -6.941 -11.312 1 97.75 62 THR B N 1
ATOM 1796 C CA . THR B 1 62 ? -10.242 -7.316 -11.125 1 97.75 62 THR B CA 1
ATOM 1797 C C . THR B 1 62 ? -10.492 -8.742 -11.617 1 97.75 62 THR B C 1
ATOM 1799 O O . THR B 1 62 ? -9.93 -9.164 -12.625 1 97.75 62 THR B O 1
ATOM 1802 N N . PHE B 1 63 ? -11.297 -9.477 -10.836 1 98.06 63 PHE B N 1
ATOM 1803 C CA . PHE B 1 63 ? -11.797 -10.797 -11.211 1 98.06 63 PHE B CA 1
ATOM 1804 C C . PHE B 1 63 ? -13.305 -10.766 -11.414 1 98.06 63 PHE B C 1
ATOM 1806 O O . PHE B 1 63 ? -14.062 -11.094 -10.5 1 98.06 63 PHE B O 1
ATOM 1813 N N . PRO B 1 64 ? -13.727 -10.555 -12.586 1 96.31 64 PRO B N 1
ATOM 1814 C CA . PRO B 1 64 ? -15.133 -10.227 -12.828 1 96.31 64 PRO B CA 1
ATOM 1815 C C . PRO B 1 64 ? -16.078 -11.352 -12.43 1 96.31 64 PRO B C 1
ATOM 1817 O O . PRO B 1 64 ? -17.25 -11.102 -12.133 1 96.31 64 PRO B O 1
ATOM 1820 N N . THR B 1 65 ? -15.648 -12.57 -12.367 1 97.69 65 THR B N 1
ATOM 1821 C CA . THR B 1 65 ? -16.547 -13.688 -12.094 1 97.69 65 THR B CA 1
ATOM 1822 C C . THR B 1 65 ? -16.375 -14.172 -10.656 1 97.69 65 THR B C 1
ATOM 1824 O O . THR B 1 65 ? -17.031 -15.133 -10.242 1 97.69 65 THR B O 1
ATOM 1827 N N . GLN B 1 66 ? -15.531 -13.586 -9.93 1 96.44 66 GLN B N 1
ATOM 1828 C CA . GLN B 1 66 ? -15.234 -14.07 -8.586 1 96.44 66 GLN B CA 1
ATOM 1829 C C . GLN B 1 66 ? -15.758 -13.109 -7.523 1 96.44 66 GLN B C 1
ATOM 1831 O O . GLN B 1 66 ? -15.82 -13.453 -6.344 1 96.44 66 GLN B O 1
ATOM 1836 N N . GLY B 1 67 ? -16.094 -11.852 -7.875 1 94.38 67 GLY B N 1
ATOM 1837 C CA . GLY B 1 67 ? -16.719 -10.906 -6.957 1 94.38 67 GLY B CA 1
ATOM 1838 C C . GLY B 1 67 ? -15.719 -10.172 -6.09 1 94.38 67 GLY B C 1
ATOM 1839 O O . GLY B 1 67 ? -16.078 -9.594 -5.062 1 94.38 67 GLY B O 1
ATOM 1840 N N . PHE B 1 68 ? -14.445 -10.328 -6.41 1 95.5 68 PHE B N 1
ATOM 1841 C CA . PHE B 1 68 ? -13.469 -9.547 -5.66 1 95.5 68 PHE B CA 1
ATOM 1842 C C . PHE B 1 68 ? -12.375 -9.023 -6.582 1 95.5 68 PHE B C 1
ATOM 1844 O O . PHE B 1 68 ? -12.312 -9.391 -7.754 1 95.5 68 PHE B O 1
ATOM 1851 N N . SER B 1 69 ? -11.594 -8.047 -6.133 1 97.44 69 SER B N 1
ATOM 1852 C CA . SER B 1 69 ? -10.453 -7.426 -6.789 1 97.44 69 SER B CA 1
ATOM 1853 C C . SER B 1 69 ? -9.258 -7.312 -5.844 1 97.44 69 SER B C 1
ATOM 1855 O O . SER B 1 69 ? -9.352 -7.711 -4.68 1 97.44 69 SER B O 1
ATOM 1857 N N . GLY B 1 70 ? -8.188 -6.887 -6.398 1 97.81 70 GLY B N 1
ATOM 1858 C CA . GLY B 1 70 ? -7.008 -6.75 -5.559 1 97.81 70 GLY B CA 1
ATOM 1859 C C . GLY B 1 70 ? -6.062 -5.668 -6.039 1 97.81 70 GLY B C 1
ATOM 1860 O O . GLY B 1 70 ? -6.207 -5.152 -7.148 1 97.81 70 GLY B O 1
ATOM 1861 N N . VAL B 1 71 ? -5.199 -5.32 -5.133 1 98.31 71 VAL B N 1
ATOM 1862 C CA . VAL B 1 71 ? -4.105 -4.391 -5.398 1 98.31 71 VAL B CA 1
ATOM 1863 C C . VAL B 1 71 ? -2.791 -4.984 -4.895 1 98.31 71 VAL B C 1
ATOM 1865 O O . VAL B 1 71 ? -2.744 -5.578 -3.814 1 98.31 71 VAL B O 1
ATOM 1868 N N . THR B 1 72 ? -1.766 -4.871 -5.668 1 98.56 72 THR B N 1
ATOM 1869 C CA . THR B 1 72 ? -0.427 -5.191 -5.188 1 98.56 72 THR B CA 1
ATOM 1870 C C . THR B 1 72 ? 0.468 -3.955 -5.215 1 98.56 72 THR B C 1
ATOM 1872 O O . THR B 1 72 ? 0.614 -3.311 -6.254 1 98.56 72 THR B O 1
ATOM 1875 N N . LEU B 1 73 ? 0.971 -3.598 -4.09 1 98.12 73 LEU B N 1
ATOM 1876 C CA . LEU B 1 73 ? 2.025 -2.596 -3.988 1 98.12 73 LEU B CA 1
ATOM 1877 C C . LEU B 1 73 ? 3.396 -3.258 -3.902 1 98.12 73 LEU B C 1
ATOM 1879 O O . LEU B 1 73 ? 3.631 -4.102 -3.035 1 98.12 73 LEU B O 1
ATOM 1883 N N . ARG B 1 74 ? 4.266 -2.936 -4.824 1 98.5 74 ARG B N 1
ATOM 1884 C CA . ARG B 1 74 ? 5.629 -3.455 -4.82 1 98.5 74 ARG B CA 1
ATOM 1885 C C . ARG B 1 74 ? 6.641 -2.342 -4.562 1 98.5 74 ARG B C 1
ATOM 1887 O O . ARG B 1 74 ? 6.609 -1.303 -5.223 1 98.5 74 ARG B O 1
ATOM 1894 N N . LEU B 1 75 ? 7.504 -2.623 -3.578 1 97.94 75 LEU B N 1
ATOM 1895 C CA . LEU B 1 75 ? 8.492 -1.627 -3.184 1 97.94 75 LEU B CA 1
ATOM 1896 C C . LEU B 1 75 ? 9.906 -2.207 -3.25 1 97.94 75 LEU B C 1
ATOM 1898 O O . LEU B 1 75 ? 10.156 -3.293 -2.725 1 97.94 75 LEU B O 1
ATOM 1902 N N . TYR B 1 76 ? 10.82 -1.463 -3.846 1 97.44 76 TYR B N 1
ATOM 1903 C CA . TYR B 1 76 ? 12.219 -1.864 -3.975 1 97.44 76 TYR B CA 1
ATOM 1904 C C . TYR B 1 76 ? 13.055 -1.303 -2.832 1 97.44 76 TYR B C 1
ATOM 1906 O O . TYR B 1 76 ? 12.945 -0.121 -2.494 1 97.44 76 TYR B O 1
ATOM 1914 N N . ASP B 1 77 ? 13.773 -2.199 -2.158 1 95.69 77 ASP B N 1
ATOM 1915 C CA . ASP B 1 77 ? 14.773 -1.799 -1.172 1 95.69 77 ASP B CA 1
ATOM 1916 C C . ASP B 1 77 ? 16.188 -1.889 -1.75 1 95.69 77 ASP B C 1
ATOM 1918 O O . ASP B 1 77 ? 16.719 -2.982 -1.905 1 95.69 77 ASP B O 1
ATOM 1922 N N . ALA B 1 78 ? 16.781 -0.801 -1.948 1 93.25 78 ALA B N 1
ATOM 1923 C CA . ALA B 1 78 ? 18.094 -0.757 -2.596 1 93.25 78 ALA B CA 1
ATOM 1924 C C . ALA B 1 78 ? 19.172 -1.32 -1.68 1 93.25 78 ALA B C 1
ATOM 1926 O O . ALA B 1 78 ? 20.188 -1.852 -2.154 1 93.25 78 ALA B O 1
ATOM 1927 N N . THR B 1 79 ? 18.984 -1.165 -0.42 1 94.06 79 THR B N 1
ATOM 1928 C CA . THR B 1 79 ? 19.984 -1.642 0.535 1 94.06 79 THR B CA 1
ATOM 1929 C C . THR B 1 79 ? 20.109 -3.16 0.467 1 94.06 79 THR B C 1
ATOM 1931 O O . THR B 1 79 ? 21.219 -3.691 0.391 1 94.06 79 THR B O 1
ATOM 1934 N N . SER B 1 80 ? 19.016 -3.873 0.375 1 95.94 80 SER B N 1
ATOM 1935 C CA . SER B 1 80 ? 19.016 -5.332 0.343 1 95.94 80 SER B CA 1
ATOM 1936 C C . SER B 1 80 ? 18.891 -5.855 -1.084 1 95.94 80 SER B C 1
ATOM 1938 O O . SER B 1 80 ? 19.078 -7.051 -1.332 1 95.94 80 SER B O 1
ATOM 1940 N N . ASP B 1 81 ? 18.609 -4.969 -2.014 1 96.38 81 ASP B N 1
ATOM 1941 C CA . ASP B 1 81 ? 18.344 -5.332 -3.402 1 96.38 81 ASP B CA 1
ATOM 1942 C C . ASP B 1 81 ? 17.219 -6.355 -3.496 1 96.38 81 ASP B C 1
ATOM 1944 O O . ASP B 1 81 ? 17.359 -7.391 -4.148 1 96.38 81 ASP B O 1
ATOM 1948 N N . THR B 1 82 ? 16.172 -6.078 -2.783 1 97.94 82 THR B N 1
ATOM 1949 C CA . THR B 1 82 ? 15.008 -6.949 -2.793 1 97.94 82 THR B CA 1
ATOM 1950 C C . THR B 1 82 ? 13.727 -6.133 -2.959 1 97.94 82 THR B C 1
ATOM 1952 O O . THR B 1 82 ? 13.734 -4.914 -2.777 1 97.94 82 THR B O 1
ATOM 1955 N N . TRP B 1 83 ? 12.727 -6.844 -3.391 1 98.12 83 TRP B N 1
ATOM 1956 C CA . TRP B 1 83 ? 11.375 -6.297 -3.5 1 98.12 83 TRP B CA 1
ATOM 1957 C C . TRP B 1 83 ? 10.484 -6.828 -2.387 1 98.12 83 TRP B C 1
ATOM 1959 O O . TRP B 1 83 ? 10.555 -8.008 -2.033 1 98.12 83 TRP B O 1
ATOM 1969 N N . SER B 1 84 ? 9.664 -5.93 -1.84 1 98.44 84 SER B N 1
ATOM 1970 C CA . SER B 1 84 ? 8.555 -6.305 -0.97 1 98.44 84 SER B CA 1
ATOM 1971 C C . SER B 1 84 ? 7.215 -6.148 -1.686 1 98.44 84 SER B C 1
ATOM 1973 O O . SER B 1 84 ? 6.91 -5.078 -2.217 1 98.44 84 SER B O 1
ATOM 1975 N N . LEU B 1 85 ? 6.418 -7.207 -1.756 1 98.75 85 LEU B N 1
ATOM 1976 C CA . LEU B 1 85 ? 5.113 -7.199 -2.406 1 98.75 85 LEU B CA 1
ATOM 1977 C C . LEU B 1 85 ? 3.992 -7.258 -1.374 1 98.75 85 LEU B C 1
ATOM 1979 O O . LEU B 1 85 ? 3.895 -8.227 -0.613 1 98.75 85 LEU B O 1
ATOM 1983 N N . TYR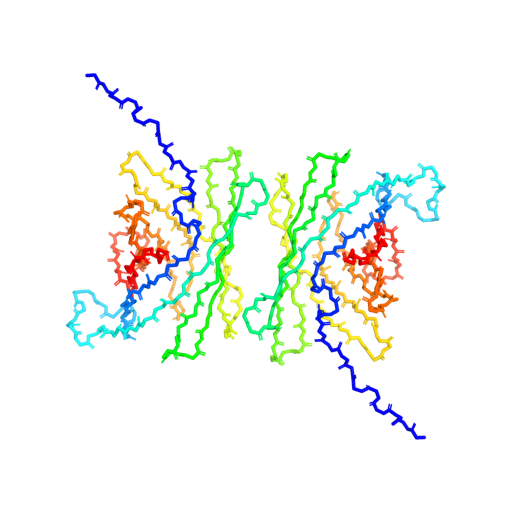 B 1 86 ? 3.162 -6.273 -1.351 1 98.12 86 TYR B N 1
ATOM 1984 C CA . TYR B 1 86 ? 2.006 -6.176 -0.466 1 98.12 86 TYR B CA 1
ATOM 1985 C C . TYR B 1 86 ? 0.713 -6.441 -1.228 1 98.12 86 TYR B C 1
ATOM 1987 O O . TYR B 1 86 ? 0.327 -5.664 -2.102 1 98.12 86 TYR B O 1
ATOM 1995 N N . TRP B 1 87 ? 0.04 -7.449 -0.861 1 97.94 87 TRP B N 1
ATOM 1996 C CA . TRP B 1 87 ? -1.225 -7.785 -1.507 1 97.94 87 TRP B CA 1
ATOM 1997 C C . TRP B 1 87 ? -2.404 -7.262 -0.694 1 97.94 87 TRP B C 1
ATOM 1999 O O . TRP B 1 87 ? -2.471 -7.469 0.52 1 97.94 87 TRP B O 1
ATOM 2009 N N . VAL B 1 88 ? -3.314 -6.609 -1.388 1 97.25 88 VAL B N 1
ATOM 2010 C CA . VAL B 1 88 ? -4.582 -6.16 -0.821 1 97.25 88 VAL B CA 1
ATOM 2011 C C . VAL B 1 88 ? -5.738 -6.875 -1.513 1 97.25 88 VAL B C 1
ATOM 2013 O O . VAL B 1 88 ? -5.852 -6.84 -2.74 1 97.25 88 VAL B O 1
ATOM 2016 N N . ASN B 1 89 ? -6.508 -7.516 -0.727 1 95.94 89 ASN B N 1
ATOM 2017 C CA . ASN B 1 89 ? -7.762 -8.102 -1.186 1 95.94 89 ASN B CA 1
ATOM 2018 C C . ASN B 1 89 ? -8.953 -7.191 -0.878 1 95.94 89 ASN B C 1
ATOM 2020 O O . ASN B 1 89 ? -9.062 -6.668 0.23 1 95.94 89 ASN B O 1
ATOM 2024 N N . SER B 1 90 ? -9.797 -6.973 -1.824 1 94.44 90 SER B N 1
ATOM 2025 C CA . SER B 1 90 ? -10.906 -6.039 -1.665 1 94.44 90 SER B CA 1
ATOM 2026 C C . SER B 1 90 ? -11.852 -6.484 -0.549 1 94.44 90 SER B C 1
ATOM 2028 O O . SER B 1 90 ? -12.617 -5.68 -0.025 1 94.44 90 SER B O 1
ATOM 2030 N N . ARG B 1 91 ? -11.797 -7.727 -0.167 1 90.94 91 ARG B N 1
ATOM 2031 C CA . ARG B 1 91 ? -12.727 -8.258 0.826 1 90.94 91 ARG B CA 1
ATOM 2032 C C . ARG B 1 91 ? -12.086 -8.289 2.211 1 90.94 91 ARG B C 1
ATOM 2034 O O . ARG B 1 91 ? -12.758 -8.031 3.213 1 90.94 91 ARG B O 1
ATOM 2041 N N . THR B 1 92 ? -10.766 -8.555 2.209 1 90.31 92 THR B N 1
ATOM 2042 C CA . THR B 1 92 ? -10.172 -8.875 3.504 1 90.31 92 THR B CA 1
ATOM 2043 C C . THR B 1 92 ? -9.125 -7.832 3.889 1 90.31 92 THR B C 1
ATOM 2045 O O . THR B 1 92 ? -8.656 -7.809 5.027 1 90.31 92 THR B O 1
ATOM 2048 N N . GLY B 1 93 ? -8.812 -6.965 2.934 1 91 93 GLY B N 1
ATOM 2049 C CA . GLY B 1 93 ? -7.82 -5.949 3.234 1 91 93 GLY B CA 1
ATOM 2050 C C . GLY B 1 93 ? -6.398 -6.398 2.949 1 91 93 GLY B C 1
ATOM 2051 O O . GLY B 1 93 ? -6.18 -7.293 2.131 1 91 93 GLY B O 1
ATOM 2052 N N . ILE B 1 94 ? -5.445 -5.75 3.627 1 93.44 94 ILE B N 1
ATOM 2053 C CA . ILE B 1 94 ? -4.031 -5.945 3.324 1 93.44 94 ILE B CA 1
ATOM 2054 C C . ILE B 1 94 ? -3.518 -7.195 4.039 1 93.44 94 ILE B C 1
ATOM 2056 O O . ILE B 1 94 ? -3.846 -7.43 5.203 1 93.44 94 ILE B O 1
ATOM 2060 N N . SER B 1 95 ? -2.809 -7.957 3.25 1 93.56 95 SER B N 1
ATOM 2061 C CA . SER B 1 95 ? -2.133 -9.117 3.816 1 93.56 95 SER B CA 1
ATOM 2062 C C . SER B 1 95 ? -0.722 -8.766 4.277 1 93.56 95 SER B C 1
ATOM 2064 O O . SER B 1 95 ? 0.09 -8.273 3.492 1 93.56 95 SER B O 1
ATOM 2066 N N . LEU B 1 96 ? -0.484 -9.07 5.609 1 92.75 96 LEU B N 1
ATOM 2067 C CA . LEU B 1 96 ? 0.847 -8.875 6.172 1 92.75 96 LEU B CA 1
ATOM 2068 C C . LEU B 1 96 ? 1.36 -10.164 6.816 1 92.75 96 LEU B C 1
ATOM 2070 O O . LEU B 1 96 ? 0.577 -10.945 7.352 1 92.75 96 LEU B O 1
ATOM 2074 N N . PRO B 1 97 ? 2.664 -10.438 6.781 1 96.25 97 PRO B N 1
ATOM 2075 C CA . PRO B 1 97 ? 3.729 -9.625 6.184 1 96.25 97 PRO B CA 1
ATOM 2076 C C . PRO B 1 97 ? 3.766 -9.727 4.66 1 96.25 97 PRO B C 1
ATOM 2078 O O . PRO B 1 97 ? 3.088 -10.578 4.078 1 96.25 97 PRO B O 1
ATOM 2081 N N . PRO B 1 98 ? 4.504 -8.797 4.035 1 97.94 98 PRO B N 1
ATOM 2082 C CA . PRO B 1 98 ? 4.707 -8.953 2.594 1 97.94 98 PRO B CA 1
ATOM 2083 C C . PRO B 1 98 ? 5.578 -10.164 2.248 1 97.94 98 PRO B C 1
ATOM 2085 O O . PRO B 1 98 ? 6.328 -10.648 3.098 1 97.94 98 PRO B O 1
ATOM 2088 N N . VAL B 1 99 ? 5.402 -10.617 1 1 98.62 99 VAL B N 1
ATOM 2089 C CA . VAL B 1 99 ? 6.453 -11.5 0.507 1 98.62 99 VAL B CA 1
ATOM 2090 C C . VAL B 1 99 ? 7.656 -10.672 0.051 1 98.62 99 VAL B C 1
ATOM 2092 O O . VAL B 1 99 ? 7.492 -9.562 -0.462 1 98.62 99 VAL B O 1
ATOM 2095 N N . VAL B 1 100 ? 8.836 -11.219 0.217 1 98.75 100 VAL B N 1
ATOM 2096 C CA . VAL B 1 100 ? 10.078 -10.508 -0.083 1 98.75 100 VAL B CA 1
ATOM 2097 C C . VAL B 1 100 ? 10.992 -11.398 -0.925 1 98.75 100 VAL B C 1
ATOM 2099 O O . VAL B 1 100 ? 11.109 -12.602 -0.667 1 98.75 100 VAL B O 1
ATOM 2102 N N . GLY B 1 101 ? 11.594 -10.766 -1.911 1 98.69 101 GLY B N 1
ATOM 2103 C CA . GLY B 1 101 ? 12.523 -11.516 -2.75 1 98.69 101 GLY B CA 1
ATOM 2104 C C . GLY B 1 101 ? 13.078 -10.695 -3.9 1 98.69 101 GLY B C 1
ATOM 2105 O O . GLY B 1 101 ? 13.141 -9.469 -3.82 1 98.69 101 GLY B O 1
ATOM 2106 N N . ARG B 1 102 ? 13.508 -11.406 -4.875 1 98.44 102 ARG B N 1
ATOM 2107 C CA . ARG B 1 102 ? 14.125 -10.766 -6.027 1 98.44 102 ARG B CA 1
ATOM 2108 C C . ARG B 1 102 ? 14.125 -11.695 -7.238 1 98.44 102 ARG B C 1
ATOM 2110 O O . ARG B 1 102 ? 13.852 -12.891 -7.109 1 98.44 102 ARG B O 1
ATOM 2117 N N . PHE B 1 103 ? 14.461 -11.055 -8.344 1 98.25 103 PHE B N 1
ATOM 2118 C CA . PHE B 1 103 ? 14.711 -11.828 -9.555 1 98.25 103 PHE B CA 1
ATOM 2119 C C . PHE B 1 103 ? 16.141 -12.375 -9.555 1 98.25 103 PHE B C 1
ATOM 2121 O O . PHE B 1 103 ? 17.078 -11.68 -9.164 1 98.25 103 PHE B O 1
ATOM 2128 N N . GLY B 1 104 ? 16.219 -13.664 -10.016 1 96.44 104 GLY B N 1
ATOM 2129 C CA . GLY B 1 104 ? 17.531 -14.305 -10.102 1 96.44 104 GLY B CA 1
ATOM 2130 C C . GLY B 1 104 ? 18.125 -14.234 -11.5 1 96.44 104 GLY B C 1
ATOM 2131 O O . GLY B 1 104 ? 17.531 -13.656 -12.406 1 96.44 104 GLY B O 1
ATOM 2132 N N . ASP B 1 105 ? 19.266 -14.883 -11.562 1 93.69 105 ASP B N 1
ATOM 2133 C CA . ASP B 1 105 ? 20 -14.867 -12.82 1 93.69 105 ASP B CA 1
ATOM 2134 C C . ASP B 1 105 ? 19.25 -15.633 -13.914 1 93.69 105 ASP B C 1
ATOM 2136 O O . ASP B 1 105 ? 19.453 -15.383 -15.102 1 93.69 105 ASP B O 1
ATOM 2140 N N . ASP B 1 106 ? 18.469 -16.484 -13.516 1 93.94 106 ASP B N 1
ATOM 2141 C CA . ASP B 1 106 ? 17.719 -17.266 -14.492 1 93.94 106 ASP B CA 1
ATOM 2142 C C . ASP B 1 106 ? 16.484 -16.516 -14.984 1 93.94 106 ASP B C 1
ATOM 2144 O O . ASP B 1 106 ? 15.703 -17.031 -15.773 1 93.94 106 ASP B O 1
ATOM 2148 N N . GLY B 1 107 ? 16.297 -15.352 -14.453 1 94.69 107 GLY B N 1
ATOM 2149 C CA . GLY B 1 107 ? 15.172 -14.531 -14.891 1 94.69 107 GLY B CA 1
ATOM 2150 C C . GLY B 1 107 ? 13.914 -14.766 -14.07 1 94.69 107 GLY B C 1
ATOM 2151 O O . GLY B 1 107 ? 12.914 -14.07 -14.258 1 94.69 107 GLY B O 1
ATOM 2152 N N . ARG B 1 108 ? 13.992 -15.703 -13.18 1 97 108 ARG B N 1
ATOM 2153 C CA . ARG B 1 108 ? 12.852 -16 -12.32 1 97 108 ARG B CA 1
ATOM 2154 C C . ARG B 1 108 ? 12.859 -15.117 -11.078 1 97 108 ARG B C 1
ATOM 2156 O O . ARG B 1 108 ? 13.906 -14.867 -10.492 1 97 108 ARG B O 1
ATOM 2163 N N . GLY B 1 109 ? 11.664 -14.664 -10.766 1 98.5 109 GLY B N 1
ATOM 2164 C CA . GLY B 1 109 ? 11.5 -13.977 -9.492 1 98.5 109 GLY B CA 1
ATOM 2165 C C . GLY B 1 109 ? 10.859 -14.844 -8.43 1 98.5 109 GLY B C 1
ATOM 2166 O O . GLY B 1 109 ? 9.828 -15.484 -8.672 1 98.5 109 GLY B O 1
ATOM 2167 N N . VAL B 1 110 ? 11.438 -14.891 -7.27 1 98.69 110 VAL B N 1
ATOM 2168 C CA . VAL B 1 110 ? 10.891 -15.641 -6.148 1 98.69 110 VAL B CA 1
ATOM 2169 C C . VAL B 1 110 ? 10.781 -14.742 -4.922 1 98.69 110 VAL B C 1
ATOM 2171 O O . VAL B 1 110 ? 11.773 -14.148 -4.492 1 98.69 110 VAL B O 1
ATOM 2174 N N . PHE B 1 111 ? 9.617 -14.719 -4.395 1 98.81 111 PHE B N 1
ATOM 2175 C CA . PHE B 1 111 ? 9.297 -13.891 -3.242 1 98.81 111 PHE B CA 1
ATOM 2176 C C . PHE B 1 111 ? 8.578 -14.695 -2.174 1 98.81 111 PHE B C 1
ATOM 2178 O O . PHE B 1 111 ? 7.625 -15.422 -2.477 1 98.81 111 PHE B O 1
ATOM 2185 N N . GLY B 1 112 ? 9.016 -14.539 -0.905 1 98.75 112 GLY B N 1
ATOM 2186 C CA . GLY B 1 112 ? 8.414 -15.422 0.085 1 98.75 112 GLY B CA 1
ATOM 2187 C C . GLY B 1 112 ? 8.273 -14.773 1.449 1 98.75 112 GLY B C 1
ATOM 2188 O O . GLY B 1 112 ? 8.844 -13.711 1.704 1 98.75 112 GLY B O 1
ATOM 2189 N N . CYS B 1 113 ? 7.465 -15.383 2.285 1 98.75 113 CYS B N 1
ATOM 2190 C CA . CYS B 1 113 ? 7.297 -15.047 3.695 1 98.75 113 CYS B CA 1
ATOM 2191 C C . CYS B 1 113 ? 6.734 -16.234 4.473 1 98.75 113 CYS B C 1
ATOM 2193 O O . CYS B 1 113 ? 6.352 -17.25 3.881 1 98.75 113 CYS B O 1
ATOM 2195 N N . ASP B 1 114 ? 6.863 -16.156 5.734 1 98.38 114 ASP B N 1
ATOM 2196 C CA . ASP B 1 114 ? 6.117 -17.047 6.602 1 98.38 114 ASP B CA 1
ATOM 2197 C C . ASP B 1 114 ? 4.691 -16.547 6.82 1 98.38 114 ASP B C 1
ATOM 2199 O O . ASP B 1 114 ? 4.461 -15.344 6.891 1 98.38 114 ASP B O 1
ATOM 2203 N N . ASP B 1 115 ? 3.74 -17.516 6.926 1 97.69 115 ASP B N 1
ATOM 2204 C CA . ASP B 1 115 ? 2.334 -17.188 7.148 1 97.69 115 ASP B CA 1
ATOM 2205 C C . ASP B 1 115 ? 1.609 -18.344 7.84 1 97.69 115 ASP B C 1
ATOM 2207 O O . ASP B 1 115 ? 2.246 -19.281 8.344 1 97.69 115 ASP B O 1
ATOM 2211 N N . VAL B 1 116 ? 0.289 -18.172 7.98 1 97.06 116 VAL B N 1
ATOM 2212 C CA . VAL B 1 116 ? -0.561 -19.188 8.57 1 97.06 116 VAL B CA 1
ATOM 2213 C C . VAL B 1 116 ? -1.785 -19.422 7.688 1 97.06 116 VAL B C 1
ATOM 2215 O O . VAL B 1 116 ? -2.439 -18.469 7.266 1 97.06 116 VAL B O 1
ATOM 2218 N N . HIS B 1 117 ? -2.08 -20.656 7.328 1 95.56 117 HIS B N 1
ATOM 2219 C CA . HIS B 1 117 ? -3.277 -21.062 6.594 1 95.56 117 HIS B CA 1
ATOM 2220 C C . HIS B 1 117 ? -4.164 -21.953 7.445 1 95.56 117 HIS B C 1
ATOM 2222 O O . HIS B 1 117 ? -3.797 -23.094 7.75 1 95.56 117 HIS B O 1
ATOM 2228 N N . GLU B 1 118 ? -5.27 -21.422 7.805 1 93 118 GLU B N 1
ATOM 2229 C CA . GLU B 1 118 ? -6.223 -22.172 8.617 1 93 118 GLU B CA 1
ATOM 2230 C C . GLU B 1 118 ? -5.539 -22.812 9.82 1 93 118 GLU B C 1
ATOM 2232 O O . GLU B 1 118 ? -5.699 -24 10.07 1 93 118 GLU B O 1
ATOM 2237 N N . GLY B 1 119 ? -4.707 -22.078 10.391 1 95.19 119 GLY B N 1
ATOM 2238 C CA . GLY B 1 119 ? -4.082 -22.5 11.633 1 95.19 119 GLY B CA 1
ATOM 2239 C C . GLY B 1 119 ? -2.762 -23.219 11.422 1 95.19 119 GLY B C 1
ATOM 2240 O O . GLY B 1 119 ? -2.031 -23.469 12.383 1 95.19 119 GLY B O 1
ATOM 2241 N N . THR B 1 120 ? -2.447 -23.609 10.234 1 95.19 120 THR B N 1
ATOM 2242 C CA . THR B 1 120 ? -1.21 -24.312 9.906 1 95.19 120 THR B CA 1
ATOM 2243 C C . THR B 1 120 ? -0.124 -23.328 9.492 1 95.19 120 THR B C 1
ATOM 2245 O O . THR B 1 120 ? -0.317 -22.531 8.562 1 95.19 120 THR B O 1
ATOM 2248 N N . PRO B 1 121 ? 0.933 -23.297 10.242 1 97.62 121 PRO B N 1
ATOM 2249 C CA . PRO B 1 121 ? 2.041 -22.484 9.742 1 97.62 121 PRO B CA 1
ATOM 2250 C C . PRO B 1 121 ? 2.494 -22.891 8.344 1 97.62 121 PRO B C 1
ATOM 2252 O O . PRO B 1 121 ? 2.648 -24.094 8.07 1 97.62 121 PRO B O 1
ATOM 2255 N N . ILE B 1 122 ? 2.676 -21.891 7.473 1 98.25 122 ILE B N 1
ATOM 2256 C CA . ILE B 1 122 ? 3.111 -22.203 6.113 1 98.25 122 ILE B CA 1
ATOM 2257 C C . ILE B 1 122 ? 4.195 -21.219 5.684 1 98.25 122 ILE B C 1
ATOM 2259 O O . ILE B 1 122 ? 4.355 -20.156 6.297 1 98.25 122 ILE B O 1
ATOM 2263 N N . ARG B 1 123 ? 4.902 -21.641 4.68 1 98.38 123 ARG B N 1
ATOM 2264 C CA . ARG B 1 123 ? 5.68 -20.734 3.852 1 98.38 123 ARG B CA 1
ATOM 2265 C C . ARG B 1 123 ? 4.965 -20.438 2.535 1 98.38 123 ARG B C 1
ATOM 2267 O O . ARG B 1 123 ? 4.379 -21.344 1.931 1 98.38 123 ARG B O 1
ATOM 2274 N N . VAL B 1 124 ? 5.062 -19.219 2.123 1 98.62 124 VAL B N 1
ATOM 2275 C CA . VAL B 1 124 ? 4.438 -18.781 0.881 1 98.62 124 VAL B CA 1
ATOM 2276 C C . VAL B 1 124 ? 5.512 -18.375 -0.122 1 98.62 124 VAL B C 1
ATOM 2278 O O . VAL B 1 124 ? 6.488 -17.703 0.239 1 98.62 124 VAL B O 1
ATOM 2281 N N . HIS B 1 125 ? 5.336 -18.781 -1.376 1 98.69 125 HIS B N 1
ATOM 2282 C CA . HIS B 1 125 ? 6.125 -18.25 -2.482 1 98.69 125 HIS B CA 1
ATOM 2283 C C . HIS B 1 125 ? 5.227 -17.672 -3.568 1 98.69 125 HIS B C 1
ATOM 2285 O O . HIS B 1 125 ? 4.23 -18.281 -3.953 1 98.69 125 HIS B O 1
ATOM 2291 N N . TYR B 1 126 ? 5.598 -16.547 -3.994 1 98.88 126 TYR B N 1
ATOM 2292 C CA . TYR B 1 126 ? 5.199 -16.016 -5.297 1 98.88 126 TYR B CA 1
ATOM 2293 C C . TYR B 1 126 ? 6.324 -16.156 -6.312 1 98.88 126 TYR B C 1
ATOM 2295 O O . TYR B 1 126 ? 7.461 -15.766 -6.047 1 98.88 126 TYR B O 1
ATOM 2303 N N . ILE B 1 127 ? 5.965 -16.625 -7.445 1 98.81 127 ILE B N 1
ATOM 2304 C CA . ILE B 1 127 ? 6.98 -16.891 -8.461 1 98.81 127 ILE B CA 1
ATOM 2305 C C . ILE B 1 127 ? 6.578 -16.219 -9.773 1 98.81 127 ILE B C 1
ATOM 2307 O O . ILE B 1 127 ? 5.453 -16.391 -10.242 1 98.81 127 ILE B O 1
ATOM 2311 N N . TRP B 1 128 ? 7.438 -15.469 -10.312 1 98.81 128 TRP B N 1
ATOM 2312 C CA . TRP B 1 128 ? 7.301 -14.906 -11.648 1 98.81 128 TRP B CA 1
ATOM 2313 C C . TRP B 1 128 ? 8.234 -15.602 -12.633 1 98.81 128 TRP B C 1
ATOM 2315 O O . TRP B 1 128 ? 9.43 -15.75 -12.359 1 98.81 128 TRP B O 1
ATOM 2325 N N . SER B 1 129 ? 7.719 -15.992 -13.719 1 98.38 129 SER B N 1
ATOM 2326 C CA . SER B 1 129 ? 8.523 -16.703 -14.711 1 98.38 129 SER B CA 1
ATOM 2327 C C . SER B 1 129 ? 7.984 -16.484 -16.125 1 98.38 129 SER B C 1
ATOM 2329 O O . SER B 1 129 ? 6.957 -15.82 -16.297 1 98.38 129 SER B O 1
ATOM 2331 N N . GLY B 1 130 ? 8.781 -16.984 -17.125 1 97.81 130 GLY B N 1
ATOM 2332 C CA . GLY B 1 130 ? 8.344 -16.906 -18.5 1 97.81 130 GLY B CA 1
ATOM 2333 C C . GLY B 1 130 ? 8.102 -15.477 -18.969 1 97.81 130 GLY B C 1
ATOM 2334 O O . GLY B 1 130 ? 7.137 -15.203 -19.688 1 97.81 130 GLY B O 1
ATOM 2335 N N . ILE B 1 131 ? 8.891 -14.617 -18.516 1 97.75 131 ILE B N 1
ATOM 2336 C CA . ILE B 1 131 ? 8.672 -13.195 -18.75 1 97.75 131 ILE B CA 1
ATOM 2337 C C . ILE B 1 131 ? 9.156 -12.82 -20.156 1 97.75 131 ILE B C 1
ATOM 2339 O O . ILE B 1 131 ? 10.305 -13.078 -20.516 1 97.75 131 ILE B O 1
ATOM 2343 N N . THR B 1 132 ? 8.266 -12.297 -20.844 1 96.75 132 THR B N 1
ATOM 2344 C CA . THR B 1 132 ? 8.531 -11.695 -22.156 1 96.75 132 THR B CA 1
ATOM 2345 C C . THR B 1 132 ? 7.941 -10.289 -22.219 1 96.75 132 THR B C 1
ATOM 2347 O O . THR B 1 132 ? 7.406 -9.781 -21.234 1 96.75 132 THR B O 1
ATOM 2350 N N . ASP B 1 133 ? 8.016 -9.727 -23.391 1 95.06 133 ASP B N 1
ATOM 2351 C CA . ASP B 1 133 ? 7.438 -8.398 -23.562 1 95.06 133 ASP B CA 1
ATOM 2352 C C . ASP B 1 133 ? 5.914 -8.453 -23.531 1 95.06 133 ASP B C 1
ATOM 2354 O O . ASP B 1 133 ? 5.254 -7.457 -23.219 1 95.06 133 ASP B O 1
ATOM 2358 N N . SER B 1 134 ? 5.363 -9.617 -23.844 1 97.81 134 SER B N 1
ATOM 2359 C CA . SER B 1 134 ? 3.914 -9.641 -24.016 1 97.81 134 SER B CA 1
ATOM 2360 C C . SER B 1 134 ? 3.279 -10.742 -23.188 1 97.81 134 SER B C 1
ATOM 2362 O O . SER B 1 134 ? 2.076 -10.992 -23.281 1 97.81 134 SER B O 1
ATOM 2364 N N . SER B 1 135 ? 4.102 -11.445 -22.375 1 98.5 135 SER B N 1
ATOM 2365 C CA . SER B 1 135 ? 3.523 -12.5 -21.547 1 98.5 135 SER B CA 1
ATOM 2366 C C . SER B 1 135 ? 4.375 -12.758 -20.312 1 98.5 135 SER B C 1
ATOM 2368 O O . SER B 1 135 ? 5.562 -12.438 -20.297 1 98.5 135 SER B O 1
ATOM 2370 N N . CYS B 1 136 ? 3.801 -13.289 -19.328 1 98.62 136 CYS B N 1
ATOM 2371 C CA . CYS B 1 136 ? 4.477 -13.781 -18.141 1 98.62 136 CYS B CA 1
ATOM 2372 C C . CYS B 1 136 ? 3.562 -14.688 -17.328 1 98.62 136 CYS B C 1
ATOM 2374 O O . CYS B 1 136 ? 2.361 -14.758 -17.578 1 98.62 136 CYS B O 1
ATOM 2376 N N . ARG B 1 137 ? 4.141 -15.359 -16.406 1 98.88 137 ARG B N 1
ATOM 2377 C CA . ARG B 1 137 ? 3.41 -16.266 -15.539 1 98.88 137 ARG B CA 1
ATOM 2378 C C . ARG B 1 137 ? 3.697 -15.961 -14.07 1 98.88 137 ARG B C 1
ATOM 2380 O O . ARG B 1 137 ? 4.848 -15.719 -13.695 1 98.88 137 ARG B O 1
ATOM 2387 N N . TRP B 1 138 ? 2.684 -15.93 -13.297 1 98.81 138 TRP B N 1
ATOM 2388 C CA . TRP B 1 138 ? 2.777 -15.836 -11.844 1 98.81 138 TRP B CA 1
ATOM 2389 C C . TRP B 1 138 ? 2.229 -17.094 -11.172 1 98.81 138 TRP B C 1
ATOM 2391 O O . TRP B 1 138 ? 1.19 -17.609 -11.586 1 98.81 138 TRP B O 1
ATOM 2401 N N . GLU B 1 139 ? 2.918 -17.531 -10.164 1 98.75 139 GLU B N 1
ATOM 2402 C CA . GLU B 1 139 ? 2.48 -18.703 -9.391 1 98.75 139 GLU B CA 1
ATOM 2403 C C . GLU B 1 139 ? 2.578 -18.438 -7.895 1 98.75 139 GLU B C 1
ATOM 2405 O O . GLU B 1 139 ? 3.508 -17.781 -7.43 1 98.75 139 GLU B O 1
ATOM 2410 N N . GLN B 1 140 ? 1.659 -19.031 -7.223 1 98.44 140 GLN B N 1
ATOM 2411 C CA . GLN B 1 140 ? 1.711 -19.125 -5.766 1 98.44 140 GLN B CA 1
ATOM 2412 C C . GLN B 1 140 ? 1.862 -20.562 -5.312 1 98.44 140 GLN B C 1
ATOM 2414 O O . GLN B 1 140 ? 1.181 -21.453 -5.828 1 98.44 140 GLN B O 1
ATOM 2419 N N . GLU B 1 141 ? 2.742 -20.766 -4.359 1 97.5 141 GLU B N 1
ATOM 2420 C CA . GLU B 1 141 ? 2.838 -22.094 -3.734 1 97.5 141 GLU B CA 1
ATOM 2421 C C . GLU B 1 141 ? 3.004 -21.969 -2.223 1 97.5 141 GLU B C 1
ATOM 2423 O O . GLU B 1 141 ? 3.615 -21.016 -1.733 1 97.5 141 GLU B O 1
ATOM 2428 N N . PHE B 1 142 ? 2.51 -23 -1.553 1 97.56 142 PHE B N 1
ATOM 2429 C CA . PHE B 1 142 ? 2.596 -23.094 -0.1 1 97.56 142 PHE B CA 1
ATOM 2430 C C . PHE B 1 142 ? 3.416 -24.312 0.313 1 97.56 142 PHE B C 1
ATOM 2432 O O . PHE B 1 142 ? 3.402 -25.328 -0.37 1 97.56 142 PHE B O 1
ATOM 2439 N N . SER B 1 143 ? 4.152 -24.141 1.378 1 97.62 143 SER B N 1
ATOM 2440 C CA . SER B 1 143 ? 4.805 -25.266 2.057 1 97.62 143 SER B CA 1
ATOM 2441 C C . SER B 1 143 ? 4.355 -25.359 3.51 1 97.62 143 SER B C 1
ATOM 2443 O O . SER B 1 143 ? 4.414 -24.391 4.254 1 97.62 143 SER B O 1
ATOM 2445 N N . ALA B 1 144 ? 3.951 -26.578 3.891 1 96.31 144 ALA B N 1
ATOM 2446 C CA . ALA B 1 144 ? 3.537 -26.812 5.27 1 96.31 144 ALA B CA 1
ATOM 2447 C C . ALA B 1 144 ? 4.598 -27.609 6.035 1 96.31 144 ALA B C 1
ATOM 2449 O O . ALA B 1 144 ? 4.34 -28.109 7.129 1 96.31 144 ALA B O 1
ATOM 2450 N N . ASP B 1 145 ? 5.762 -27.75 5.434 1 95.88 145 ASP B N 1
ATOM 2451 C CA . ASP B 1 145 ? 6.844 -28.5 6.07 1 95.88 145 ASP B CA 1
ATOM 2452 C C . ASP B 1 145 ? 8.164 -27.734 5.977 1 95.88 145 ASP B C 1
ATOM 2454 O O . ASP B 1 145 ? 9.211 -28.312 5.695 1 95.88 145 ASP B O 1
ATOM 2458 N N . SER B 1 146 ? 8.023 -26.453 6.066 1 95.12 146 SER B N 1
ATOM 2459 C CA . SER B 1 146 ? 9.156 -25.547 6.172 1 95.12 146 SER B CA 1
ATOM 2460 C C . SER B 1 146 ? 9.992 -25.562 4.898 1 95.12 146 SER B C 1
ATOM 2462 O O . SER B 1 146 ? 11.227 -25.469 4.957 1 95.12 146 SER B O 1
ATOM 2464 N N . GLY B 1 147 ? 9.359 -25.766 3.812 1 95.94 147 GLY B N 1
ATOM 2465 C CA . GLY B 1 147 ? 10.016 -25.578 2.527 1 95.94 147 GLY B CA 1
ATOM 2466 C C . GLY B 1 147 ? 10.547 -26.875 1.933 1 95.94 147 GLY B C 1
ATOM 2467 O O . GLY B 1 147 ? 11.164 -26.859 0.865 1 95.94 147 GLY B O 1
ATOM 2468 N N . THR B 1 148 ? 10.289 -27.984 2.564 1 96.06 148 THR B N 1
ATOM 2469 C CA . THR B 1 148 ? 10.742 -29.25 2.018 1 96.06 148 THR B CA 1
ATOM 2470 C C . THR B 1 148 ? 9.945 -29.625 0.77 1 96.06 148 THR B C 1
ATOM 2472 O O . THR B 1 148 ? 10.508 -30.078 -0.224 1 96.06 148 THR B O 1
ATOM 2475 N N . THR B 1 149 ? 8.672 -29.469 0.844 1 95 149 THR B N 1
ATOM 2476 C CA . THR B 1 149 ? 7.801 -29.656 -0.314 1 95 149 THR B CA 1
ATOM 2477 C C . THR B 1 149 ? 6.895 -28.453 -0.519 1 95 149 THR B C 1
ATOM 2479 O O . THR B 1 149 ? 6.637 -27.703 0.422 1 95 149 THR B O 1
ATOM 2482 N N . TRP B 1 150 ? 6.496 -28.328 -1.747 1 95.88 150 TRP B N 1
ATOM 2483 C CA . TRP B 1 150 ? 5.688 -27.172 -2.117 1 95.88 150 TRP B CA 1
ATOM 2484 C C . TRP B 1 150 ? 4.457 -27.609 -2.91 1 95.88 150 TRP B C 1
ATOM 2486 O O . TRP B 1 150 ? 4.531 -28.516 -3.736 1 95.88 150 TRP B O 1
ATOM 2496 N N . GLU B 1 151 ? 3.359 -26.969 -2.633 1 94.75 151 GLU B N 1
ATOM 2497 C CA . GLU B 1 151 ? 2.133 -27.141 -3.406 1 94.75 151 GLU B CA 1
ATOM 2498 C C . GLU B 1 151 ? 1.753 -25.859 -4.137 1 94.75 151 GLU B C 1
ATOM 2500 O O . GLU B 1 151 ? 1.412 -24.859 -3.504 1 94.75 151 GLU B O 1
ATOM 2505 N N . THR B 1 152 ? 1.791 -25.922 -5.496 1 96 152 THR B N 1
ATOM 2506 C CA . THR B 1 152 ? 1.246 -24.812 -6.266 1 96 152 THR B CA 1
ATOM 2507 C C . THR B 1 152 ? -0.276 -24.781 -6.156 1 96 152 THR B C 1
ATOM 2509 O O . THR B 1 152 ? -0.943 -25.797 -6.352 1 96 152 THR B O 1
ATOM 2512 N N . ASN B 1 153 ? -0.762 -23.562 -5.82 1 96.12 153 ASN B N 1
ATOM 2513 C CA . ASN B 1 153 ? -2.203 -23.547 -5.586 1 96.12 153 ASN B CA 1
ATOM 2514 C C . ASN B 1 153 ? -2.879 -22.406 -6.352 1 96.12 153 ASN B C 1
ATOM 2516 O O . ASN B 1 153 ? -4.109 -22.312 -6.383 1 96.12 153 ASN B O 1
ATOM 2520 N N . TRP B 1 154 ? -2.174 -21.547 -6.984 1 97.25 154 TRP B N 1
ATOM 2521 C CA . TRP B 1 154 ? -2.697 -20.484 -7.828 1 97.25 154 TRP B CA 1
ATOM 2522 C C . TRP B 1 154 ? -1.722 -20.141 -8.953 1 97.25 154 TRP B C 1
ATOM 2524 O O . TRP B 1 154 ? -0.522 -19.984 -8.711 1 97.25 154 TRP B O 1
ATOM 2534 N N . VAL B 1 155 ? -2.193 -20.141 -10.164 1 98.31 155 VAL B N 1
ATOM 2535 C CA . VAL B 1 155 ? -1.398 -19.781 -11.336 1 98.31 155 VAL B CA 1
ATOM 2536 C C . VAL B 1 155 ? -2.115 -18.703 -12.141 1 98.31 155 VAL B C 1
ATOM 2538 O O . VAL B 1 155 ? -3.33 -18.766 -12.336 1 98.31 155 VAL B O 1
ATOM 2541 N N . ALA B 1 156 ? -1.393 -17.766 -12.594 1 98.81 156 ALA B N 1
ATOM 2542 C CA . ALA B 1 156 ? -1.907 -16.734 -13.5 1 98.81 156 ALA B CA 1
ATOM 2543 C C . ALA B 1 156 ? -1.038 -16.625 -14.75 1 98.81 156 ALA B C 1
ATOM 2545 O O . ALA B 1 156 ? 0.167 -16.375 -14.656 1 98.81 156 ALA B O 1
ATOM 2546 N N . ASP B 1 157 ? -1.615 -16.781 -15.867 1 98.88 157 ASP B N 1
ATOM 2547 C CA . ASP B 1 157 ? -0.955 -16.531 -17.141 1 98.88 157 ASP B CA 1
ATOM 2548 C C . ASP B 1 157 ? -1.4 -15.188 -17.734 1 98.88 157 ASP B C 1
ATOM 2550 O O . ASP B 1 157 ? -2.572 -15.016 -18.062 1 98.88 157 ASP B O 1
ATOM 2554 N N . PHE B 1 158 ? -0.458 -14.32 -17.891 1 98.88 158 PHE B N 1
ATOM 2555 C CA . PHE B 1 158 ? -0.763 -12.961 -18.312 1 98.88 158 PHE B CA 1
ATOM 2556 C C . PHE B 1 158 ? -0.463 -12.773 -19.797 1 98.88 158 PHE B C 1
ATOM 2558 O O . PHE B 1 158 ? 0.525 -13.305 -20.312 1 98.88 158 PHE B O 1
ATOM 2565 N N . THR B 1 159 ? -1.301 -12.016 -20.391 1 98.75 159 THR B N 1
ATOM 2566 C CA . THR B 1 159 ? -1.093 -11.523 -21.75 1 98.75 159 THR B CA 1
ATOM 2567 C C . THR B 1 159 ? -1.274 -10.008 -21.812 1 98.75 159 THR B C 1
ATOM 2569 O O . THR B 1 159 ? -2.287 -9.477 -21.344 1 98.75 159 THR B O 1
ATOM 2572 N N . ARG B 1 160 ? -0.297 -9.375 -22.344 1 98.44 160 ARG B N 1
ATOM 2573 C CA . ARG B 1 160 ? -0.354 -7.922 -22.453 1 98.44 160 ARG B CA 1
ATOM 2574 C C . ARG B 1 160 ? -1.444 -7.488 -23.422 1 98.44 160 ARG B C 1
ATOM 2576 O O . ARG B 1 160 ? -1.596 -8.078 -24.5 1 98.44 160 ARG B O 1
ATOM 2583 N N . VAL B 1 161 ? -2.201 -6.445 -22.984 1 95.06 161 VAL B N 1
ATOM 2584 C CA . VAL B 1 161 ? -3.23 -5.883 -23.844 1 95.06 161 VAL B CA 1
ATOM 2585 C C . VAL B 1 161 ? -2.627 -4.793 -24.734 1 95.06 161 VAL B C 1
ATOM 2587 O O . VAL B 1 161 ? -1.901 -3.924 -24.25 1 95.06 161 VAL B O 1
ATOM 2590 N N . GLU B 1 162 ? -2.492 -4.871 -26.031 1 75.38 162 GLU B N 1
ATOM 2591 C CA . GLU B 1 162 ? -1.973 -3.936 -27.016 1 75.38 162 GLU B CA 1
ATOM 2592 C C . GLU B 1 162 ? -2.715 -2.604 -26.953 1 75.38 162 GLU B C 1
ATOM 2594 O O . GLU B 1 162 ? -3.902 -2.561 -26.625 1 75.38 162 GLU B O 1
#

pLDDT: mean 92.98, std 12.08, range [32.09, 98.88]

Secondary structure (DSSP, 8-state):
---------S-GGG-EEEEEEEEEESSTTS-SSPPGGGEEEEEEEEEEEEEGGGTEEEEEEEETTTTEEEEEEEEEETTTTEEEEEEEETTTEE-SSPEEEEE-TTS-EEEEEEEEETTEEEEEEEEEES--SSEEEEEEEEESSTTSS-EEEEEEEEEE--/---------S-GGG-EEEEEEEEEESSTTS-SSPPGGGEEEEEEEEEEEEEGGGTEEEEEEEETTTTEEEEEEEEEETTTTEEEEEEEETTTEE-SSPEEEEE-TTS-EEEEEEEEETTEEEEEEEEEES--SSEEEEEEEEESSTTSS-EEEEEEEEEE--